Protein AF-R5L558-F1 (afdb_monomer_lite)

Radius of gyration: 50.88 Å; chains: 1; bounding box: 94×29×141 Å

Structure (mmCIF, N/CA/C/O backbone):
data_AF-R5L558-F1
#
_entry.id   AF-R5L558-F1
#
loop_
_atom_site.group_PDB
_atom_site.id
_atom_site.type_symbol
_atom_site.label_atom_id
_atom_site.label_alt_id
_atom_site.label_comp_id
_atom_site.label_asym_id
_atom_site.label_entity_id
_atom_site.label_seq_id
_atom_site.pdbx_PDB_ins_code
_atom_site.Cartn_x
_atom_site.Cartn_y
_atom_site.Cartn_z
_atom_site.occupancy
_atom_site.B_iso_or_equiv
_atom_site.auth_seq_id
_atom_site.auth_comp_id
_atom_site.auth_asym_id
_atom_site.auth_atom_id
_atom_site.pdbx_PDB_model_num
ATOM 1 N N . MET A 1 1 ? -34.098 -4.030 35.748 1.00 40.69 1 MET A N 1
ATOM 2 C CA . MET A 1 1 ? -33.048 -3.019 35.985 1.00 40.69 1 MET A CA 1
ATOM 3 C C . MET A 1 1 ? -31.900 -3.400 35.067 1.00 40.69 1 MET A C 1
ATOM 5 O O . MET A 1 1 ? -31.413 -4.514 35.207 1.00 40.69 1 MET A O 1
ATOM 9 N N . ASN A 1 2 ? -31.611 -2.604 34.032 1.00 50.41 2 ASN A N 1
ATOM 10 C CA . ASN A 1 2 ? -30.594 -2.954 33.033 1.00 50.41 2 ASN A CA 1
ATOM 11 C C . ASN A 1 2 ? -29.208 -2.966 33.694 1.00 50.41 2 ASN A C 1
ATOM 13 O O . ASN A 1 2 ? -28.874 -2.042 34.429 1.00 50.41 2 ASN A O 1
ATOM 17 N N . GLU A 1 3 ? -28.400 -3.985 33.403 1.00 54.91 3 GLU A N 1
ATOM 18 C CA . GLU A 1 3 ? -27.047 -4.199 33.957 1.00 54.91 3 GLU A CA 1
ATOM 19 C C . GLU A 1 3 ? -26.094 -3.004 33.712 1.00 54.91 3 GLU A C 1
ATOM 21 O O . GLU A 1 3 ? -25.120 -2.796 34.433 1.00 54.91 3 GLU A O 1
ATOM 26 N N . TYR A 1 4 ? -26.424 -2.156 32.733 1.00 58.31 4 TYR A N 1
ATOM 27 C CA . TYR A 1 4 ? -25.666 -0.963 32.355 1.00 58.31 4 TYR A CA 1
ATOM 28 C C . TYR A 1 4 ? -26.003 0.309 33.151 1.00 58.31 4 TYR A C 1
ATOM 30 O O . TYR A 1 4 ? -25.186 1.230 33.158 1.00 58.31 4 TYR A O 1
ATOM 38 N N . ASP A 1 5 ? -27.145 0.374 33.845 1.00 55.88 5 ASP A N 1
ATOM 39 C CA . ASP A 1 5 ? -27.524 1.548 34.657 1.00 55.88 5 ASP A CA 1
ATOM 40 C C . ASP A 1 5 ? -26.845 1.559 36.040 1.00 55.88 5 ASP A C 1
ATOM 42 O O . ASP A 1 5 ? -26.828 2.584 36.719 1.00 55.88 5 ASP A O 1
ATOM 46 N N . SER A 1 6 ? -26.244 0.438 36.460 1.00 62.25 6 SER A N 1
ATOM 47 C CA . SER A 1 6 ? -25.509 0.308 37.729 1.00 62.25 6 SER A CA 1
ATOM 48 C C . SER A 1 6 ? -24.006 0.593 37.629 1.00 62.25 6 SER A C 1
ATOM 50 O O . SER A 1 6 ? -23.307 0.554 38.643 1.00 62.25 6 SER A O 1
ATOM 52 N N . VAL A 1 7 ? -23.471 0.856 36.432 1.00 68.62 7 VAL A N 1
ATOM 53 C CA . VAL A 1 7 ? -22.030 1.076 36.244 1.00 68.62 7 VAL A CA 1
ATOM 54 C C . VAL A 1 7 ? -21.655 2.489 36.689 1.00 68.62 7 VAL A C 1
ATOM 56 O O . VAL A 1 7 ? -22.175 3.481 36.178 1.00 68.62 7 VAL A O 1
ATOM 59 N N . ASN A 1 8 ? -20.706 2.597 37.623 1.00 84.69 8 ASN A N 1
ATOM 60 C CA . ASN A 1 8 ? -20.175 3.886 38.059 1.00 84.69 8 ASN A CA 1
ATOM 61 C C . ASN A 1 8 ? -19.576 4.641 36.857 1.00 84.69 8 ASN A C 1
ATOM 63 O O . ASN A 1 8 ? -18.564 4.221 36.291 1.00 84.69 8 ASN A O 1
ATOM 67 N N . ARG A 1 9 ? -20.190 5.775 36.488 1.00 85.44 9 ARG A N 1
ATOM 68 C CA . ARG A 1 9 ? -19.793 6.595 35.331 1.00 85.44 9 ARG A CA 1
ATOM 69 C C . ARG A 1 9 ? -18.309 6.950 35.345 1.00 85.44 9 ARG A C 1
ATOM 71 O O . ARG A 1 9 ? -17.669 6.903 34.300 1.00 85.44 9 ARG A O 1
ATOM 78 N N . GLN A 1 10 ? -17.767 7.298 36.510 1.00 87.50 10 GLN A N 1
ATOM 79 C CA . GLN A 1 10 ? -16.371 7.708 36.625 1.00 87.50 10 GLN A CA 1
ATOM 80 C C . GLN A 1 10 ? -15.426 6.539 36.328 1.00 87.50 10 GLN A C 1
ATOM 82 O O . GLN A 1 10 ? -14.441 6.711 35.615 1.00 87.50 10 GLN A O 1
ATOM 87 N N . ALA A 1 11 ? -15.758 5.341 36.816 1.00 88.19 11 ALA A N 1
ATOM 88 C CA . ALA A 1 11 ? -14.999 4.127 36.527 1.00 88.19 11 ALA A CA 1
ATOM 89 C C . ALA A 1 11 ? -15.101 3.732 35.044 1.00 88.19 11 ALA A C 1
ATOM 91 O O . ALA A 1 11 ? -14.098 3.366 34.436 1.00 88.19 11 ALA A O 1
ATOM 92 N N . LEU A 1 12 ? -16.288 3.868 34.440 1.00 90.62 12 LEU A N 1
ATOM 93 C CA . LEU A 1 12 ? -16.492 3.622 33.011 1.00 90.62 12 LEU A CA 1
ATOM 94 C C . LEU A 1 12 ? -15.679 4.587 32.141 1.00 90.62 12 LEU A C 1
ATOM 96 O O . LEU A 1 12 ? -15.040 4.155 31.186 1.00 90.62 12 LEU A O 1
ATOM 100 N N . LEU A 1 13 ? -15.677 5.881 32.471 1.00 90.56 13 LEU A N 1
ATOM 101 C CA . LEU A 1 13 ? -14.896 6.888 31.752 1.00 90.56 13 LEU A CA 1
ATOM 102 C C . LEU A 1 13 ? -13.391 6.648 31.875 1.00 90.56 13 LEU A C 1
ATOM 104 O O . LEU A 1 13 ? -12.689 6.770 30.874 1.00 90.56 13 LEU A O 1
ATOM 108 N N . ALA A 1 14 ? -12.906 6.275 33.063 1.00 90.81 14 ALA A N 1
ATOM 109 C CA . ALA A 1 14 ? -11.505 5.911 33.263 1.00 90.81 14 ALA A CA 1
ATOM 110 C C . ALA A 1 14 ? -11.123 4.684 32.419 1.00 90.81 14 ALA A C 1
ATOM 112 O O . ALA A 1 14 ? -10.158 4.729 31.663 1.00 90.81 14 ALA A O 1
ATOM 113 N N . HIS A 1 15 ? -11.943 3.630 32.447 1.00 92.56 15 HIS A N 1
ATOM 114 C CA . HIS A 1 15 ? -11.709 2.444 31.627 1.00 92.56 15 HIS A CA 1
ATOM 115 C C . HIS A 1 15 ? -11.730 2.760 30.121 1.00 92.56 15 HIS A C 1
ATOM 117 O O . HIS A 1 15 ? -10.845 2.334 29.381 1.00 92.56 15 HIS A O 1
ATOM 123 N N . LEU A 1 16 ? -12.702 3.552 29.653 1.00 92.44 16 LEU A N 1
ATOM 124 C CA . LEU A 1 16 ? -12.770 3.988 28.256 1.00 92.44 16 LEU A CA 1
ATOM 125 C C . LEU A 1 16 ? -11.568 4.854 27.861 1.00 92.44 16 LEU A C 1
ATOM 127 O O . LEU A 1 16 ? -11.098 4.733 26.734 1.00 92.44 16 LEU A O 1
ATOM 131 N N . TYR A 1 17 ? -11.055 5.697 28.760 1.00 91.50 17 TYR A N 1
ATOM 132 C CA . TYR A 1 17 ? -9.854 6.497 28.516 1.00 91.50 17 TYR A CA 1
ATOM 133 C C . TYR A 1 17 ? -8.637 5.609 28.234 1.00 91.50 17 TYR A C 1
ATOM 135 O O . TYR A 1 17 ? -7.946 5.819 27.231 1.00 91.50 17 TYR A O 1
ATOM 143 N N . ASP A 1 18 ? -8.419 4.600 29.078 1.00 91.44 18 ASP A N 1
ATOM 144 C CA . ASP A 1 18 ? -7.292 3.676 28.961 1.00 91.44 18 ASP A CA 1
ATOM 145 C C . ASP A 1 18 ? -7.409 2.823 27.696 1.00 91.44 18 ASP A C 1
ATOM 147 O O . ASP A 1 18 ? -6.491 2.783 26.874 1.00 91.44 18 ASP A O 1
ATOM 151 N N . VAL A 1 19 ? -8.574 2.208 27.464 1.00 93.56 19 VAL A N 1
ATOM 152 C CA . VAL A 1 19 ? -8.816 1.392 26.264 1.00 93.56 19 VAL A CA 1
ATOM 153 C C . VAL A 1 19 ? -8.683 2.227 24.991 1.00 93.56 19 VAL A C 1
ATOM 155 O O . VAL A 1 19 ? -8.099 1.763 24.011 1.00 93.56 19 VAL A O 1
ATOM 158 N N . ARG A 1 20 ? -9.153 3.481 25.001 1.00 92.12 20 ARG A N 1
ATOM 159 C CA . ARG A 1 20 ? -8.993 4.409 23.875 1.00 92.12 20 ARG A CA 1
ATOM 160 C C . ARG A 1 20 ? -7.521 4.655 23.572 1.00 92.12 20 ARG A C 1
ATOM 162 O O . ARG A 1 20 ? -7.127 4.627 22.408 1.00 92.12 20 ARG A O 1
ATOM 169 N N . ALA A 1 21 ? -6.705 4.901 24.597 1.00 88.88 21 ALA A N 1
ATOM 170 C CA . ALA A 1 21 ? -5.272 5.116 24.420 1.00 88.88 21 ALA A CA 1
ATOM 171 C C . ALA A 1 21 ? -4.590 3.880 23.806 1.00 88.88 21 ALA A C 1
ATOM 173 O O . ALA A 1 21 ? -3.761 4.019 22.900 1.00 88.88 21 ALA A O 1
ATOM 174 N N . LEU A 1 22 ? -4.986 2.678 24.234 1.00 92.19 22 LEU A N 1
ATOM 175 C CA . LEU A 1 22 ? -4.481 1.418 23.685 1.00 92.19 22 LEU A CA 1
ATOM 176 C C . LEU A 1 22 ? -4.909 1.213 22.220 1.00 92.19 22 LEU A C 1
ATOM 178 O O . LEU A 1 22 ? -4.060 0.928 21.377 1.00 92.19 22 LEU A O 1
ATOM 182 N N . GLU A 1 23 ? -6.185 1.418 21.880 1.00 89.75 23 GLU A N 1
ATOM 183 C CA . GLU A 1 23 ? -6.690 1.302 20.499 1.00 89.75 23 GLU A CA 1
ATOM 184 C C . GLU A 1 23 ? -6.061 2.339 19.554 1.00 89.75 23 GLU A C 1
ATOM 186 O O . GLU A 1 23 ? -5.677 2.010 18.430 1.00 89.75 23 GLU A O 1
ATOM 191 N N . LEU A 1 24 ? -5.874 3.584 20.005 1.00 88.12 24 LEU A N 1
ATOM 192 C CA . LEU A 1 24 ? -5.177 4.613 19.225 1.00 88.12 24 LEU A CA 1
ATOM 193 C C . LEU A 1 24 ? -3.712 4.243 18.982 1.00 88.12 24 LEU A C 1
ATOM 195 O O . LEU A 1 24 ? -3.191 4.455 17.885 1.00 88.12 24 LEU A O 1
ATOM 199 N N . THR A 1 25 ? -3.042 3.679 19.985 1.00 89.56 25 THR A N 1
ATOM 200 C CA . THR A 1 25 ? -1.660 3.204 19.847 1.00 89.56 25 THR A CA 1
ATOM 201 C C . THR A 1 25 ? -1.588 2.033 18.870 1.00 89.56 25 THR A C 1
ATOM 203 O O . THR A 1 25 ? -0.752 2.036 17.967 1.00 89.56 25 THR A O 1
ATOM 206 N N . LYS A 1 26 ? -2.529 1.086 18.955 1.00 91.56 26 LYS A N 1
ATOM 207 C CA . LYS A 1 26 ? -2.642 -0.054 18.036 1.00 91.56 26 LYS A CA 1
ATOM 208 C C . LYS A 1 26 ? -2.839 0.416 16.600 1.00 91.56 26 LYS A C 1
ATOM 210 O O . LYS A 1 26 ? -2.171 -0.080 15.691 1.00 91.56 26 LYS A O 1
ATOM 215 N N . TYR A 1 27 ? -3.719 1.395 16.398 1.00 89.31 27 TYR A N 1
ATOM 216 C CA . TYR A 1 27 ? -3.956 2.003 15.094 1.00 89.31 27 TYR A CA 1
ATOM 217 C C . TYR A 1 27 ? -2.686 2.660 14.532 1.00 89.31 27 TYR A C 1
ATOM 219 O O . TYR A 1 27 ? -2.321 2.402 13.384 1.00 89.31 27 TYR A O 1
ATOM 227 N N . LYS A 1 28 ? -1.965 3.447 15.345 1.00 87.50 28 LYS A N 1
ATOM 228 C CA . LYS A 1 28 ? -0.698 4.088 14.946 1.00 87.50 28 LYS A CA 1
ATOM 229 C C . LYS A 1 28 ? 0.365 3.065 14.539 1.00 87.50 28 LYS A C 1
ATOM 231 O O . LYS A 1 28 ? 0.919 3.184 13.448 1.00 87.50 28 LYS A O 1
ATOM 236 N N . LEU A 1 29 ? 0.595 2.042 15.366 1.00 90.75 29 LEU A N 1
ATOM 237 C CA . LEU A 1 29 ? 1.564 0.976 15.084 1.00 90.75 29 LEU A CA 1
ATOM 238 C C . LEU A 1 29 ? 1.210 0.214 13.800 1.00 90.75 29 LEU A C 1
ATOM 240 O O . LEU A 1 29 ? 2.068 -0.012 12.951 1.00 90.75 29 LEU A O 1
ATOM 244 N N . THR A 1 30 ? -0.069 -0.123 13.614 1.00 90.00 30 THR A N 1
ATOM 245 C CA . THR A 1 30 ? -0.549 -0.820 12.409 1.00 90.00 30 THR A CA 1
ATOM 246 C C . THR A 1 30 ? -0.366 0.035 11.150 1.00 90.00 30 THR A C 1
ATOM 248 O O . THR A 1 30 ? 0.065 -0.464 10.110 1.00 90.00 30 THR A O 1
ATOM 251 N N . SER A 1 31 ? -0.649 1.339 11.236 1.00 87.00 31 SER A N 1
ATOM 252 C CA . SER A 1 31 ? -0.424 2.288 10.139 1.00 87.00 31 SER A CA 1
ATOM 253 C C . SER A 1 31 ? 1.058 2.377 9.763 1.00 87.00 31 SER A C 1
ATOM 255 O O . SER A 1 31 ? 1.408 2.335 8.582 1.00 87.00 31 SER A O 1
ATOM 257 N N . GLU A 1 32 ? 1.944 2.440 10.759 1.00 91.75 32 GLU A N 1
ATOM 258 C CA . GLU A 1 32 ? 3.387 2.489 10.533 1.00 91.75 32 GLU A CA 1
ATOM 259 C C . GLU A 1 32 ? 3.924 1.192 9.909 1.00 91.75 32 GLU A C 1
ATOM 261 O O . GLU A 1 32 ? 4.697 1.245 8.949 1.00 91.75 32 GLU A O 1
ATOM 266 N N . LEU A 1 33 ? 3.458 0.030 10.379 1.00 92.88 33 LEU A N 1
ATOM 267 C CA . LEU A 1 33 ? 3.776 -1.273 9.787 1.00 92.88 33 LEU A CA 1
ATOM 268 C C . LEU A 1 33 ? 3.393 -1.329 8.305 1.00 92.88 33 LEU A C 1
ATOM 270 O O . LEU A 1 33 ? 4.217 -1.714 7.471 1.00 92.88 33 LEU A O 1
ATOM 274 N N . ASN A 1 34 ? 2.174 -0.896 7.969 1.00 90.31 34 ASN A N 1
ATOM 275 C CA . ASN A 1 34 ? 1.682 -0.861 6.592 1.00 90.31 34 ASN A CA 1
ATOM 276 C C . ASN A 1 34 ? 2.494 0.102 5.717 1.00 90.31 34 ASN A C 1
ATOM 278 O O . ASN A 1 34 ? 2.860 -0.232 4.588 1.00 90.31 34 ASN A O 1
ATOM 282 N N . TYR A 1 35 ? 2.824 1.285 6.239 1.00 90.00 35 TYR A N 1
ATOM 283 C CA . TYR A 1 35 ? 3.672 2.251 5.543 1.00 90.00 35 TYR A CA 1
ATOM 284 C C . TYR A 1 35 ? 5.063 1.673 5.243 1.00 90.00 35 TYR A C 1
ATOM 286 O O . TYR A 1 35 ? 5.542 1.740 4.107 1.00 90.00 35 TYR A O 1
ATOM 294 N N . ASN A 1 36 ? 5.695 1.048 6.236 1.00 93.19 36 ASN A N 1
ATOM 295 C CA . ASN A 1 36 ? 7.004 0.422 6.078 1.00 93.19 36 ASN A CA 1
ATOM 296 C C . ASN A 1 36 ? 6.952 -0.768 5.109 1.00 93.19 36 ASN A C 1
ATOM 298 O O . ASN A 1 36 ? 7.827 -0.881 4.253 1.00 93.19 36 ASN A O 1
ATOM 302 N N . ALA A 1 37 ? 5.919 -1.614 5.186 1.00 91.38 37 ALA A N 1
ATOM 303 C CA . ALA A 1 37 ? 5.717 -2.740 4.271 1.00 91.38 37 ALA A CA 1
ATOM 304 C C . ALA A 1 37 ? 5.587 -2.269 2.814 1.00 91.38 37 ALA A C 1
ATOM 306 O O . ALA A 1 37 ? 6.261 -2.792 1.924 1.00 91.38 37 ALA A O 1
ATOM 307 N N . ASN A 1 38 ? 4.808 -1.210 2.578 1.00 91.31 38 ASN A N 1
ATOM 308 C CA . ASN A 1 38 ? 4.708 -0.592 1.260 1.00 91.31 38 ASN A CA 1
ATOM 309 C C . ASN A 1 38 ? 6.070 -0.094 0.772 1.00 91.31 38 ASN A C 1
ATOM 311 O O . ASN A 1 38 ? 6.452 -0.387 -0.356 1.00 91.31 38 ASN A O 1
ATOM 315 N N . ARG A 1 39 ? 6.856 0.590 1.610 1.00 91.56 39 ARG A N 1
ATOM 316 C CA . ARG A 1 39 ? 8.201 1.043 1.215 1.00 91.56 39 ARG A CA 1
ATOM 317 C C . ARG A 1 39 ? 9.143 -0.112 0.895 1.00 91.56 39 ARG A C 1
ATOM 319 O O . ARG A 1 39 ? 9.826 -0.059 -0.122 1.00 91.56 39 ARG A O 1
ATOM 326 N N . ILE A 1 40 ? 9.150 -1.164 1.710 1.00 92.69 40 ILE A N 1
ATOM 327 C CA . ILE A 1 40 ? 9.962 -2.374 1.499 1.00 92.69 40 ILE A CA 1
ATOM 328 C C . ILE A 1 40 ? 9.705 -2.977 0.110 1.00 92.69 40 ILE A C 1
ATOM 330 O O . ILE A 1 40 ? 10.657 -3.393 -0.555 1.00 92.69 40 ILE A O 1
ATOM 334 N N . ASN A 1 41 ? 8.450 -2.973 -0.351 1.00 89.12 41 ASN A N 1
ATOM 335 C CA . ASN A 1 41 ? 8.058 -3.523 -1.652 1.00 89.12 41 ASN A CA 1
ATOM 336 C C . ASN A 1 41 ? 8.587 -2.732 -2.859 1.00 89.12 41 ASN A C 1
ATOM 338 O O . ASN A 1 41 ? 8.600 -3.278 -3.960 1.00 89.12 41 ASN A O 1
ATOM 342 N N . HIS A 1 42 ? 9.034 -1.486 -2.665 1.00 88.38 42 HIS A N 1
ATOM 343 C CA . HIS A 1 42 ? 9.483 -0.581 -3.733 1.00 88.38 42 HIS A CA 1
ATOM 344 C C . HIS A 1 42 ? 11.009 -0.362 -3.751 1.00 88.38 42 HIS A C 1
ATOM 346 O O . HIS A 1 42 ? 11.515 0.336 -4.626 1.00 88.38 42 HIS A O 1
ATOM 352 N N . LEU A 1 43 ? 11.755 -0.953 -2.811 1.00 91.62 43 LEU A N 1
ATOM 353 C CA . LEU A 1 43 ? 13.201 -0.751 -2.664 1.00 91.62 43 LEU A CA 1
ATOM 354 C C . LEU A 1 43 ? 14.023 -1.891 -3.281 1.00 91.62 43 LEU A C 1
ATOM 356 O O . LEU A 1 43 ? 13.695 -3.070 -3.121 1.00 91.62 43 LEU A O 1
ATOM 360 N N . GLY A 1 44 ? 15.156 -1.539 -3.899 1.00 86.44 44 GLY A N 1
ATOM 361 C CA . GLY A 1 44 ? 16.183 -2.494 -4.327 1.00 86.44 44 GLY A CA 1
ATOM 362 C C . GLY A 1 44 ? 16.039 -3.023 -5.758 1.00 86.44 44 GLY A C 1
ATOM 363 O O . GLY A 1 44 ? 16.725 -3.978 -6.125 1.00 86.44 44 GLY A O 1
ATOM 364 N N . TYR A 1 45 ? 15.180 -2.419 -6.583 1.00 88.06 45 TYR A N 1
ATOM 365 C CA . TYR A 1 45 ? 15.063 -2.779 -7.999 1.00 88.06 45 TYR A CA 1
ATOM 366 C C . TYR A 1 45 ? 16.197 -2.169 -8.812 1.00 88.06 45 TYR A C 1
ATOM 368 O O . TYR A 1 45 ? 16.444 -0.968 -8.724 1.00 88.06 45 TYR A O 1
ATOM 376 N N . LYS A 1 46 ? 16.850 -2.982 -9.646 1.00 86.56 46 LYS A N 1
ATOM 377 C CA . LYS A 1 46 ? 17.850 -2.511 -10.612 1.00 86.56 46 LYS A CA 1
ATOM 378 C C . LYS A 1 46 ? 17.172 -1.924 -11.843 1.00 86.56 46 LYS A C 1
ATOM 380 O O . LYS A 1 46 ? 16.176 -2.467 -12.322 1.00 86.56 46 LYS A O 1
ATOM 385 N N . LEU A 1 47 ? 17.739 -0.851 -12.384 1.00 86.06 47 LEU A N 1
ATOM 386 C CA . LEU A 1 47 ? 17.270 -0.288 -13.646 1.00 86.06 47 LEU A CA 1
ATOM 387 C C . LEU A 1 47 ? 17.625 -1.233 -14.809 1.00 86.06 47 LEU A C 1
ATOM 389 O O . LEU A 1 47 ? 18.751 -1.740 -14.867 1.00 86.06 47 LEU A O 1
ATOM 393 N N . PRO A 1 48 ? 16.716 -1.452 -15.778 1.00 86.19 48 PRO A N 1
ATOM 394 C CA . PRO A 1 48 ? 17.015 -2.237 -16.969 1.00 86.19 48 PRO A CA 1
ATOM 395 C C . PRO A 1 48 ? 17.921 -1.429 -17.910 1.00 86.19 48 PRO A C 1
ATOM 397 O O . PRO A 1 48 ? 17.468 -0.732 -18.817 1.00 86.19 48 PRO A O 1
ATOM 400 N N . LEU A 1 49 ? 19.232 -1.491 -17.677 1.00 86.81 49 LEU A N 1
ATOM 401 C CA . LEU A 1 49 ? 20.230 -0.831 -18.516 1.00 86.81 49 LEU A CA 1
ATOM 402 C C . LEU A 1 49 ? 20.648 -1.745 -19.674 1.00 86.81 49 LEU A C 1
ATOM 404 O O . LEU A 1 49 ? 21.149 -2.849 -19.466 1.00 86.81 49 LEU A O 1
ATOM 408 N N . VAL A 1 50 ? 20.506 -1.261 -20.910 1.00 86.56 50 VAL A N 1
ATOM 409 C CA . VAL A 1 50 ? 20.929 -1.989 -22.115 1.00 86.56 50 VAL A CA 1
ATOM 410 C C . VAL A 1 50 ? 22.388 -1.671 -22.433 1.00 86.56 50 VAL A C 1
ATOM 412 O O . VAL A 1 50 ? 22.748 -0.518 -22.683 1.00 86.56 50 VAL A O 1
ATOM 415 N N . LYS A 1 51 ? 23.240 -2.702 -22.460 1.00 86.44 51 LYS A N 1
ATOM 416 C CA . LYS A 1 51 ? 24.654 -2.555 -22.824 1.00 86.44 51 LYS A CA 1
ATOM 417 C C . LYS A 1 51 ? 24.786 -2.170 -24.307 1.00 86.44 51 LYS A C 1
ATOM 419 O O . LYS A 1 51 ? 24.264 -2.886 -25.165 1.00 86.44 51 LYS A O 1
ATOM 424 N N . PRO A 1 52 ? 25.508 -1.087 -24.650 1.00 82.56 52 PRO A N 1
ATOM 425 C CA . PRO A 1 52 ? 25.712 -0.710 -26.044 1.00 82.56 52 PRO A CA 1
ATOM 426 C C . PRO A 1 52 ? 26.613 -1.725 -26.763 1.00 82.56 52 PRO A C 1
ATOM 428 O O . PRO A 1 52 ? 27.675 -2.100 -26.266 1.00 82.56 52 PRO A O 1
ATOM 431 N N . ASN A 1 53 ? 26.207 -2.145 -27.964 1.00 80.62 53 ASN A N 1
ATOM 432 C CA . ASN A 1 53 ? 27.009 -3.013 -28.827 1.00 80.62 53 ASN A CA 1
ATOM 433 C C . ASN A 1 53 ? 27.927 -2.174 -29.731 1.00 80.62 53 ASN A C 1
ATOM 435 O O . ASN A 1 53 ? 27.505 -1.679 -30.777 1.00 80.62 53 ASN A O 1
ATOM 439 N N . ILE A 1 54 ? 29.166 -1.981 -29.284 1.00 72.69 54 ILE A N 1
ATOM 440 C CA . ILE A 1 54 ? 30.136 -1.042 -29.873 1.00 72.69 54 ILE A CA 1
ATOM 441 C C . ILE A 1 54 ? 30.786 -1.619 -31.128 1.00 72.69 54 ILE A C 1
ATOM 443 O O . ILE A 1 54 ? 30.833 -0.950 -32.156 1.00 72.69 54 ILE A O 1
ATOM 447 N N . ILE A 1 55 ? 31.243 -2.872 -31.053 1.00 69.19 55 ILE A N 1
ATOM 448 C CA . ILE A 1 55 ? 32.051 -3.504 -32.104 1.00 69.19 55 ILE A CA 1
ATOM 449 C C . ILE A 1 55 ? 31.239 -3.623 -33.395 1.00 69.19 55 ILE A C 1
ATOM 451 O O . ILE A 1 55 ? 31.684 -3.169 -34.445 1.00 69.19 55 ILE A O 1
ATOM 455 N N . LYS A 1 56 ? 30.005 -4.143 -33.314 1.00 70.81 56 LYS A N 1
ATOM 456 C CA . LYS A 1 56 ? 29.162 -4.328 -34.505 1.00 70.81 56 LYS A CA 1
ATOM 457 C C . LYS A 1 56 ? 28.835 -3.001 -35.194 1.00 70.81 56 LYS A C 1
ATOM 459 O O . LYS A 1 56 ? 28.928 -2.908 -36.410 1.00 70.81 56 LYS A O 1
ATOM 464 N N . LYS A 1 57 ? 28.484 -1.961 -34.431 1.00 69.75 57 LYS A N 1
ATOM 465 C CA . LYS A 1 57 ? 28.091 -0.662 -35.003 1.00 69.75 57 LYS A CA 1
ATOM 466 C C . LYS A 1 57 ? 29.274 0.110 -35.584 1.00 69.75 57 LYS A C 1
ATOM 468 O O . LYS A 1 57 ? 29.111 0.758 -36.610 1.00 69.75 57 LYS A O 1
ATOM 473 N N . SER A 1 58 ? 30.446 0.025 -34.954 1.00 68.62 58 SER A N 1
ATOM 474 C CA . SER A 1 58 ? 31.661 0.663 -35.470 1.00 68.62 58 SER A CA 1
ATOM 475 C C . SER A 1 58 ? 32.148 -0.002 -36.759 1.00 68.62 58 SER A C 1
ATOM 477 O O . SER A 1 58 ? 32.480 0.698 -37.708 1.00 68.62 58 SER A O 1
ATOM 479 N N . MET A 1 59 ? 32.123 -1.339 -36.819 1.00 68.12 59 MET A N 1
ATOM 480 C CA . MET A 1 59 ? 32.455 -2.104 -38.028 1.00 68.12 59 MET A CA 1
ATOM 481 C C . MET A 1 59 ? 31.514 -1.762 -39.188 1.00 68.12 59 MET A C 1
ATOM 483 O O . MET A 1 59 ? 31.973 -1.442 -40.277 1.00 68.12 59 MET A O 1
ATOM 487 N N . ILE A 1 60 ? 30.198 -1.763 -38.947 1.00 73.81 60 ILE A N 1
ATOM 488 C CA . ILE A 1 60 ? 29.200 -1.419 -39.974 1.00 73.81 60 ILE A CA 1
ATOM 489 C C . ILE A 1 60 ? 29.419 0.004 -40.503 1.00 73.81 60 ILE A C 1
ATOM 491 O O . ILE A 1 60 ? 29.390 0.213 -41.710 1.00 73.81 60 ILE A O 1
ATOM 495 N N . ALA A 1 61 ? 29.677 0.978 -39.625 1.00 69.38 61 ALA A N 1
ATOM 496 C CA . ALA A 1 61 ? 29.937 2.353 -40.045 1.00 69.38 61 ALA A CA 1
ATOM 497 C C . ALA A 1 61 ? 31.206 2.480 -40.905 1.00 69.38 61 ALA A C 1
ATOM 499 O O . ALA A 1 61 ? 31.196 3.225 -41.881 1.00 69.38 61 ALA A O 1
ATOM 500 N N . PHE A 1 62 ? 32.264 1.729 -40.580 1.00 72.06 62 PHE A N 1
ATOM 501 C CA . PHE A 1 62 ? 33.477 1.668 -41.397 1.00 72.06 62 PHE A CA 1
ATOM 502 C C . PHE A 1 62 ? 33.192 1.100 -42.796 1.00 72.06 62 PHE A C 1
ATOM 504 O O . PHE A 1 62 ? 33.562 1.721 -43.788 1.00 72.06 62 PHE A O 1
ATOM 511 N N . PHE A 1 63 ? 32.469 -0.023 -42.889 1.00 72.56 63 PHE A N 1
ATOM 512 C CA . PHE A 1 63 ? 32.097 -0.616 -44.181 1.00 72.56 63 PHE A CA 1
ATOM 513 C C . PHE A 1 63 ? 31.218 0.309 -45.028 1.00 72.56 63 PHE A C 1
ATOM 515 O O . PHE A 1 63 ? 31.428 0.414 -46.233 1.00 72.56 63 PHE A O 1
ATOM 522 N N . ILE A 1 64 ? 30.259 1.006 -44.411 1.00 73.94 64 ILE A N 1
ATOM 523 C CA . ILE A 1 64 ? 29.405 1.974 -45.111 1.00 73.94 64 ILE A CA 1
ATOM 524 C C . ILE A 1 64 ? 30.235 3.156 -45.622 1.00 73.94 64 ILE A C 1
ATOM 526 O O . ILE A 1 64 ? 30.082 3.538 -46.778 1.00 73.94 64 ILE A O 1
ATOM 530 N N . ALA A 1 65 ? 31.131 3.713 -44.800 1.00 69.81 65 ALA A N 1
ATOM 531 C CA . ALA A 1 65 ? 32.005 4.806 -45.221 1.00 69.81 65 ALA A CA 1
ATOM 532 C C . ALA A 1 65 ? 32.903 4.383 -46.395 1.00 69.81 65 ALA A C 1
ATOM 534 O O . ALA A 1 65 ? 32.997 5.113 -47.376 1.00 69.81 65 ALA A O 1
ATOM 535 N N . PHE A 1 66 ? 33.474 3.176 -46.331 1.00 71.50 66 PHE A N 1
ATOM 536 C CA . PHE A 1 66 ? 34.281 2.599 -47.405 1.00 71.50 66 PHE A CA 1
ATOM 537 C C . PHE A 1 66 ? 33.486 2.410 -48.712 1.00 71.50 66 PHE A C 1
ATOM 539 O O . PHE A 1 66 ? 33.950 2.794 -49.785 1.00 71.50 66 PHE A O 1
ATOM 546 N N . LEU A 1 67 ? 32.260 1.880 -48.635 1.00 72.81 67 LEU A N 1
ATOM 547 C CA . LEU A 1 67 ? 31.381 1.714 -49.799 1.00 72.81 67 LEU A CA 1
ATOM 548 C C . LEU A 1 67 ? 30.992 3.055 -50.433 1.00 72.81 67 LEU A C 1
ATOM 550 O O . LEU A 1 67 ? 31.066 3.193 -51.650 1.00 72.81 67 LEU A O 1
ATOM 554 N N . ILE A 1 68 ? 30.626 4.055 -49.622 1.00 69.88 68 ILE A N 1
ATOM 555 C CA . ILE A 1 68 ? 30.279 5.400 -50.110 1.00 69.88 68 ILE A CA 1
ATOM 556 C C . ILE A 1 68 ? 31.472 6.040 -50.824 1.00 69.88 68 ILE A C 1
ATOM 558 O O . ILE A 1 68 ? 31.289 6.687 -51.849 1.00 69.88 68 ILE A O 1
ATOM 562 N N . THR A 1 69 ? 32.695 5.827 -50.333 1.00 66.00 69 THR A N 1
ATOM 563 C CA . THR A 1 69 ? 33.908 6.336 -50.988 1.00 66.00 69 THR A CA 1
ATOM 564 C C . THR A 1 69 ? 34.273 5.615 -52.286 1.00 66.00 69 THR A C 1
ATOM 566 O O . THR A 1 69 ? 34.970 6.189 -53.117 1.00 66.00 69 THR A O 1
ATOM 569 N N . LEU A 1 70 ? 33.794 4.385 -52.487 1.00 68.25 70 LEU A N 1
ATOM 570 C CA . LEU A 1 70 ? 34.090 3.577 -53.673 1.00 68.25 70 LEU A CA 1
ATOM 571 C C . LEU A 1 70 ? 33.185 3.927 -54.869 1.00 68.25 70 LEU A C 1
ATOM 573 O O . LEU A 1 70 ? 33.577 3.741 -56.017 1.00 68.25 70 LEU A O 1
ATOM 577 N N . VAL A 1 71 ? 31.994 4.484 -54.627 1.00 68.44 71 VAL A N 1
ATOM 578 C CA . VAL A 1 71 ? 31.052 4.882 -55.692 1.00 68.44 71 VAL A CA 1
ATOM 579 C C . VAL A 1 71 ? 31.602 6.015 -56.582 1.00 68.44 71 VAL A C 1
ATOM 581 O O . VAL A 1 71 ? 31.596 5.842 -57.801 1.00 68.44 71 VAL A O 1
ATOM 584 N N . PRO A 1 72 ? 32.143 7.131 -56.046 1.00 64.12 72 PRO A N 1
ATOM 585 C CA . PRO A 1 72 ? 32.792 8.160 -56.861 1.00 64.12 72 PRO A CA 1
ATOM 586 C C . PRO A 1 72 ? 33.991 7.631 -57.651 1.00 64.12 72 PRO A C 1
ATOM 588 O O . PRO A 1 72 ? 34.183 8.052 -58.783 1.00 64.12 72 PRO A O 1
ATOM 591 N N . PHE A 1 73 ? 34.752 6.684 -57.085 1.00 62.69 73 PHE A N 1
ATOM 592 C CA . PHE A 1 73 ? 35.888 6.030 -57.747 1.00 62.69 73 PHE A CA 1
ATOM 593 C C . PHE A 1 73 ? 35.461 5.276 -59.015 1.00 62.69 73 PHE A C 1
ATOM 595 O O . PHE A 1 73 ? 36.072 5.451 -60.066 1.00 62.69 73 PHE A O 1
ATOM 602 N N . VAL A 1 74 ? 34.378 4.493 -58.940 1.00 62.62 74 VAL A N 1
ATOM 603 C CA . VAL A 1 74 ? 33.836 3.774 -60.106 1.00 62.62 74 VAL A CA 1
ATOM 604 C C . VAL A 1 74 ? 33.308 4.754 -61.156 1.00 62.62 74 VAL A C 1
ATOM 606 O O . VAL A 1 74 ? 33.562 4.574 -62.340 1.00 62.62 74 VAL A O 1
ATOM 609 N N . ILE A 1 75 ? 32.607 5.812 -60.739 1.00 64.19 75 ILE A N 1
ATOM 610 C CA . ILE A 1 75 ? 32.020 6.787 -61.670 1.00 64.19 75 ILE A CA 1
ATOM 611 C C . ILE A 1 75 ? 33.104 7.612 -62.384 1.00 64.19 75 ILE A C 1
ATOM 613 O O . ILE A 1 75 ? 33.033 7.757 -63.601 1.00 64.19 75 ILE A O 1
ATOM 617 N N . TYR A 1 76 ? 34.117 8.112 -61.665 1.00 58.56 76 TYR A N 1
ATOM 618 C CA . TYR A 1 76 ? 35.214 8.887 -62.264 1.00 58.56 76 TYR A CA 1
ATOM 619 C C . TYR A 1 76 ? 36.119 8.029 -63.151 1.00 58.56 76 TYR A C 1
ATOM 621 O O . TYR A 1 76 ? 36.432 8.439 -64.264 1.00 58.56 76 TYR A O 1
ATOM 629 N N . GLY A 1 77 ? 36.472 6.817 -62.704 1.00 57.09 77 GLY A N 1
ATOM 630 C CA . GLY A 1 77 ? 37.286 5.901 -63.507 1.00 57.09 77 GLY A CA 1
ATOM 631 C C . GLY A 1 77 ? 36.603 5.497 -64.816 1.00 57.09 77 GLY A C 1
ATOM 632 O O . GLY A 1 77 ? 37.267 5.352 -65.838 1.00 57.09 77 GLY A O 1
ATOM 633 N N . ILE A 1 78 ? 35.272 5.371 -64.810 1.00 55.25 78 ILE A N 1
ATOM 634 C CA . ILE A 1 78 ? 34.491 5.132 -66.027 1.00 55.25 78 ILE A CA 1
ATOM 635 C C . ILE A 1 78 ? 34.435 6.400 -66.897 1.00 55.25 78 ILE A C 1
ATOM 637 O O . ILE A 1 78 ? 34.625 6.295 -68.103 1.00 55.25 78 ILE A O 1
ATOM 641 N N . ALA A 1 79 ? 34.216 7.589 -66.326 1.00 52.66 79 ALA A N 1
ATOM 642 C CA . ALA A 1 79 ? 34.086 8.836 -67.088 1.00 52.66 79 ALA A CA 1
ATOM 643 C C . ALA A 1 79 ? 35.363 9.225 -67.859 1.00 52.66 79 ALA A C 1
ATOM 645 O O . ALA A 1 79 ? 35.271 9.586 -69.028 1.00 52.66 79 ALA A O 1
ATOM 646 N N . GLU A 1 80 ? 36.543 9.096 -67.246 1.00 50.78 80 GLU A N 1
ATOM 647 C CA . GLU A 1 80 ? 37.826 9.398 -67.907 1.00 50.78 80 GLU A CA 1
ATOM 648 C C . GLU A 1 80 ? 38.245 8.322 -68.924 1.00 50.78 80 GLU A C 1
ATOM 650 O O . GLU A 1 80 ? 38.999 8.616 -69.846 1.00 50.78 80 GLU A O 1
ATOM 655 N N . SER A 1 81 ? 37.706 7.098 -68.839 1.00 50.69 81 SER A N 1
ATOM 656 C CA . SER A 1 81 ? 37.976 6.049 -69.838 1.00 50.69 81 SER A CA 1
ATOM 657 C C . SER A 1 81 ? 37.334 6.301 -71.214 1.00 50.69 81 SER A C 1
ATOM 659 O O . SER A 1 81 ? 37.665 5.604 -72.174 1.00 50.69 81 SER A O 1
ATOM 661 N N . TYR A 1 82 ? 36.434 7.288 -71.329 1.00 45.81 82 TYR A N 1
ATOM 662 C CA . TYR A 1 82 ? 35.730 7.620 -72.574 1.00 45.81 82 TYR A CA 1
ATOM 663 C C . TYR A 1 82 ? 36.361 8.763 -73.391 1.00 45.81 82 TYR A C 1
ATOM 665 O O . TYR A 1 82 ? 35.933 8.979 -74.526 1.00 45.81 82 TYR A O 1
ATOM 673 N N . GLU A 1 83 ? 37.380 9.471 -72.890 1.00 46.84 83 GLU A N 1
ATOM 674 C CA . GLU A 1 83 ? 38.119 10.470 -73.682 1.00 46.84 83 GLU A CA 1
ATOM 675 C C . GLU A 1 83 ? 39.244 9.798 -74.489 1.00 46.84 83 GLU A C 1
ATOM 677 O O . GLU A 1 83 ? 40.420 9.837 -74.139 1.00 46.84 83 GLU A O 1
ATOM 682 N N . ILE A 1 84 ? 38.866 9.147 -75.593 1.00 47.06 84 ILE A N 1
ATOM 683 C CA . ILE A 1 84 ? 39.798 8.668 -76.623 1.00 47.06 84 ILE A CA 1
ATOM 684 C C . ILE A 1 84 ? 39.877 9.730 -77.723 1.00 47.06 84 ILE A C 1
ATOM 686 O O . ILE A 1 84 ? 38.937 9.870 -78.506 1.00 47.06 84 ILE A O 1
ATOM 690 N N . THR A 1 85 ? 40.996 10.448 -77.828 1.00 42.97 85 THR A N 1
ATOM 691 C CA . THR A 1 85 ? 41.261 11.359 -78.958 1.00 42.97 85 THR A CA 1
ATOM 692 C C . THR A 1 85 ? 42.723 11.302 -79.391 1.00 42.97 85 THR A C 1
ATOM 694 O O . THR A 1 85 ? 43.592 11.844 -78.716 1.00 42.97 85 THR A O 1
ATOM 697 N N . ASP A 1 86 ? 42.991 10.569 -80.473 1.00 43.16 86 ASP A N 1
ATOM 698 C CA . ASP A 1 86 ? 43.451 11.081 -81.780 1.00 43.16 86 ASP A CA 1
ATOM 699 C C . ASP A 1 86 ? 43.861 9.881 -82.655 1.00 43.16 86 ASP A C 1
ATOM 701 O O . ASP A 1 86 ? 44.724 9.093 -82.271 1.00 43.16 86 ASP A O 1
ATOM 705 N N . GLU A 1 87 ? 43.243 9.713 -83.834 1.00 47.12 87 GLU A N 1
ATOM 706 C CA . GLU A 1 87 ? 43.674 8.692 -84.803 1.00 47.12 87 GLU A CA 1
ATOM 707 C C . GLU A 1 87 ? 45.019 9.112 -85.418 1.00 47.12 87 GLU A C 1
ATOM 709 O O . GLU A 1 87 ? 45.061 9.881 -86.381 1.00 47.12 87 GLU A O 1
ATOM 714 N N . VAL A 1 88 ? 46.131 8.588 -84.902 1.00 49.31 88 VAL A N 1
ATOM 715 C CA . VAL A 1 88 ? 47.439 8.735 -85.560 1.00 49.31 88 VAL A CA 1
ATOM 716 C C . VAL A 1 88 ? 47.714 7.492 -86.405 1.00 49.31 88 VAL A C 1
ATOM 718 O O . VAL A 1 88 ? 47.680 6.370 -85.897 1.00 49.31 88 VAL A O 1
ATOM 721 N N . ARG A 1 89 ? 47.955 7.701 -87.707 1.00 50.03 89 ARG A N 1
ATOM 722 C CA . ARG A 1 89 ? 48.314 6.657 -88.681 1.00 50.03 89 ARG A CA 1
ATOM 723 C C . ARG A 1 89 ? 49.826 6.455 -88.689 1.00 50.03 89 ARG A C 1
ATOM 725 O O . ARG A 1 89 ? 50.551 7.416 -88.922 1.00 50.03 89 ARG A O 1
ATOM 732 N N . VAL A 1 90 ? 50.284 5.220 -88.485 1.00 49.84 90 VAL A N 1
ATOM 733 C CA . VAL A 1 90 ? 51.719 4.879 -88.415 1.00 49.84 90 VAL A CA 1
ATOM 734 C C . VAL A 1 90 ? 52.049 3.739 -89.389 1.00 49.84 90 VAL A C 1
ATOM 736 O O . VAL A 1 90 ? 51.244 2.817 -89.549 1.00 49.84 90 VAL A O 1
ATOM 739 N N . HIS A 1 91 ? 53.213 3.805 -90.052 1.00 49.69 91 HIS A N 1
ATOM 740 C CA . HIS A 1 91 ? 53.694 2.793 -91.006 1.00 49.69 91 HIS A CA 1
ATOM 741 C C . HIS A 1 91 ? 54.592 1.754 -90.310 1.00 49.69 91 HIS A C 1
ATOM 743 O O . HIS A 1 91 ? 55.592 2.099 -89.691 1.00 49.69 91 HIS A O 1
ATOM 749 N N . MET A 1 92 ? 54.273 0.469 -90.496 1.00 44.84 92 MET A N 1
ATOM 750 C CA . MET A 1 92 ? 54.836 -0.692 -89.777 1.00 44.84 92 MET A CA 1
ATOM 751 C C . MET A 1 92 ? 56.369 -0.872 -89.838 1.00 44.84 92 MET A C 1
ATOM 753 O O . MET A 1 92 ? 56.911 -1.635 -89.047 1.00 44.84 92 MET A O 1
ATOM 757 N N . PHE A 1 93 ? 57.071 -0.224 -90.773 1.00 45.31 93 PHE A N 1
ATOM 758 C CA . PHE A 1 93 ? 58.485 -0.516 -91.064 1.00 45.31 93 PHE A CA 1
ATOM 759 C C . PHE A 1 93 ? 59.466 0.628 -90.790 1.00 45.31 93 PHE A C 1
ATOM 761 O O . PHE A 1 93 ? 60.668 0.416 -90.928 1.00 45.31 93 PHE A O 1
ATOM 768 N N . LEU A 1 94 ? 58.986 1.830 -90.458 1.00 46.38 94 LEU A N 1
ATOM 769 C CA . LEU A 1 94 ? 59.847 3.014 -90.316 1.00 46.38 94 LEU A CA 1
ATOM 770 C C . LEU A 1 94 ? 59.919 3.563 -88.890 1.00 46.38 94 LEU A C 1
ATOM 772 O O . LEU A 1 94 ? 60.863 4.288 -88.591 1.00 46.38 94 LEU A O 1
ATOM 776 N N . ASP A 1 95 ? 58.982 3.186 -88.021 1.00 47.12 95 ASP A N 1
ATOM 777 C CA . ASP A 1 95 ? 58.914 3.692 -86.654 1.00 47.12 95 ASP A CA 1
ATOM 778 C C . ASP A 1 95 ? 59.137 2.551 -85.646 1.00 47.12 95 ASP A C 1
ATOM 780 O O . ASP A 1 95 ? 58.322 1.634 -85.535 1.00 47.12 95 ASP A O 1
ATOM 784 N N . ASP A 1 96 ? 60.251 2.612 -84.907 1.00 45.41 96 ASP A N 1
ATOM 785 C CA . ASP A 1 96 ? 60.541 1.743 -83.757 1.00 45.41 96 ASP A CA 1
ATOM 786 C C . ASP A 1 96 ? 59.604 2.127 -82.599 1.00 45.41 96 ASP A C 1
ATOM 788 O O . ASP A 1 96 ? 59.840 3.112 -81.892 1.00 45.41 96 ASP A O 1
ATOM 792 N N . PHE A 1 97 ? 58.515 1.376 -82.404 1.00 46.09 97 PHE A N 1
ATOM 793 C CA . PHE A 1 97 ? 57.596 1.621 -81.290 1.00 46.09 97 PHE A CA 1
ATOM 794 C C . PHE A 1 97 ? 57.009 0.331 -80.693 1.00 46.09 97 PHE A C 1
ATOM 796 O O . PHE A 1 97 ? 56.377 -0.462 -81.389 1.00 46.09 97 PHE A O 1
ATOM 803 N N . ASP A 1 98 ? 57.157 0.166 -79.374 1.00 43.19 98 ASP A N 1
ATOM 804 C CA . ASP A 1 98 ? 56.633 -0.957 -78.581 1.00 43.19 98 ASP A CA 1
ATOM 805 C C . ASP A 1 98 ? 55.276 -0.587 -77.943 1.00 43.19 98 ASP A C 1
ATOM 807 O O . ASP A 1 98 ? 55.215 0.076 -76.905 1.00 43.19 98 ASP A O 1
ATOM 811 N N . GLY A 1 99 ? 54.157 -1.001 -78.551 1.00 46.34 99 GLY A N 1
ATOM 812 C CA . GLY A 1 99 ? 52.802 -0.738 -78.037 1.00 46.34 99 GLY A CA 1
ATOM 813 C C . GLY A 1 99 ? 51.736 -1.738 -78.513 1.00 46.34 99 GLY A C 1
ATOM 814 O O . GLY A 1 99 ? 51.998 -2.590 -79.356 1.00 46.34 99 GLY A O 1
ATOM 815 N N . PHE A 1 100 ? 50.521 -1.658 -77.953 1.00 40.56 100 PHE A N 1
ATOM 816 C CA . PHE A 1 100 ? 49.398 -2.562 -78.267 1.00 40.56 100 PHE A CA 1
ATOM 817 C C . PHE A 1 100 ? 48.535 -2.045 -79.436 1.00 40.56 100 PHE A C 1
ATOM 819 O O . PHE A 1 100 ? 48.139 -0.882 -79.443 1.00 40.56 100 PHE A O 1
ATOM 826 N N . PHE A 1 101 ? 48.180 -2.924 -80.383 1.00 48.34 101 PHE A N 1
ATOM 827 C CA . PHE A 1 101 ? 47.391 -2.599 -81.584 1.00 48.34 101 PHE A CA 1
ATOM 828 C C . PHE A 1 101 ? 45.953 -3.140 -81.500 1.00 48.34 101 PHE A C 1
ATOM 830 O O . PHE A 1 101 ? 45.744 -4.293 -81.120 1.00 48.34 101 PHE A O 1
ATOM 837 N N . LEU A 1 102 ? 44.961 -2.347 -81.925 1.00 41.75 102 LEU A N 1
ATOM 838 C CA . LEU A 1 102 ? 43.563 -2.775 -82.090 1.00 41.75 102 LEU A CA 1
ATOM 839 C C . LEU A 1 102 ? 43.193 -2.770 -83.582 1.00 41.75 102 LEU A C 1
ATOM 841 O O . LEU A 1 102 ? 43.322 -1.757 -84.265 1.00 41.75 102 LEU A O 1
ATOM 845 N N . TRP A 1 103 ? 42.752 -3.919 -84.100 1.00 41.78 103 TRP A N 1
ATOM 846 C CA . TRP A 1 103 ? 42.405 -4.104 -85.513 1.00 41.78 103 TRP A CA 1
ATOM 847 C C . TRP A 1 103 ? 41.041 -3.484 -85.843 1.00 41.78 103 TRP A C 1
ATOM 849 O O . TRP A 1 103 ? 40.044 -3.797 -85.192 1.00 41.78 103 TRP A O 1
ATOM 859 N N . ARG A 1 104 ? 40.963 -2.680 -86.910 1.00 39.75 104 ARG A N 1
ATOM 860 C CA . ARG A 1 104 ? 39.690 -2.248 -87.505 1.00 39.75 104 ARG A CA 1
ATOM 861 C C . ARG A 1 104 ? 39.717 -2.502 -89.011 1.00 39.75 104 ARG A C 1
ATOM 863 O O . ARG A 1 104 ? 40.357 -1.765 -89.749 1.00 39.75 104 ARG A O 1
ATOM 870 N N . TYR A 1 105 ? 39.010 -3.532 -89.474 1.00 37.38 105 TYR A N 1
ATOM 871 C CA . TYR A 1 105 ? 38.747 -3.703 -90.905 1.00 37.38 105 TYR A CA 1
ATOM 872 C C . TYR A 1 105 ? 37.763 -2.618 -91.363 1.00 37.38 105 TYR A C 1
ATOM 874 O O . TYR A 1 105 ? 36.679 -2.485 -90.790 1.00 37.38 105 TYR A O 1
ATOM 882 N N . ARG A 1 106 ? 38.121 -1.857 -92.402 1.00 38.69 106 ARG A N 1
ATOM 883 C CA . ARG A 1 106 ? 37.146 -1.131 -93.225 1.00 38.69 106 ARG A CA 1
ATOM 884 C C . ARG A 1 106 ? 37.093 -1.814 -94.586 1.00 38.69 106 ARG A C 1
ATOM 886 O O . ARG A 1 106 ? 38.125 -2.158 -95.149 1.00 38.69 106 ARG A O 1
ATOM 893 N N . GLU A 1 107 ? 35.880 -2.088 -95.035 1.00 43.53 107 GLU A N 1
ATOM 894 C CA . GLU A 1 107 ? 35.579 -2.883 -96.219 1.00 43.53 107 GLU A CA 1
ATOM 895 C C . GLU A 1 107 ? 36.009 -2.174 -97.522 1.00 43.53 107 GLU A C 1
ATOM 897 O O . GLU A 1 107 ? 35.877 -0.957 -97.637 1.00 43.53 107 GLU A O 1
ATOM 902 N N . PHE A 1 108 ? 36.454 -2.984 -98.495 1.00 43.97 108 PHE A N 1
ATOM 903 C CA . PHE A 1 108 ? 36.641 -2.701 -99.930 1.00 43.97 108 PHE A CA 1
ATOM 904 C C . PHE A 1 108 ? 37.738 -1.707 -100.369 1.00 43.97 108 PHE A C 1
ATOM 906 O O . PHE A 1 108 ? 37.425 -0.632 -100.864 1.00 43.97 108 PHE A O 1
ATOM 913 N N . ASP A 1 109 ? 39.010 -2.134 -100.348 1.00 45.59 109 ASP A N 1
ATOM 914 C CA . ASP A 1 109 ? 39.930 -1.912 -101.486 1.00 45.59 109 ASP A CA 1
ATOM 915 C C . ASP A 1 109 ? 41.163 -2.856 -101.411 1.00 45.59 109 ASP A C 1
ATOM 917 O O . ASP A 1 109 ? 41.786 -2.932 -100.352 1.00 45.59 109 ASP A O 1
ATOM 921 N N . PRO A 1 110 ? 41.559 -3.607 -102.466 1.00 45.41 110 PRO A N 1
ATOM 922 C CA . PRO A 1 110 ? 42.616 -4.631 -102.366 1.00 45.41 110 PRO A CA 1
ATOM 923 C C . PRO A 1 110 ? 44.059 -4.099 -102.472 1.00 45.41 110 PRO A C 1
ATOM 925 O O . PRO A 1 110 ? 44.992 -4.899 -102.509 1.00 45.41 110 PRO A O 1
ATOM 928 N N . LEU A 1 111 ? 44.252 -2.780 -102.584 1.00 44.31 111 LEU A N 1
ATOM 929 C CA . LEU A 1 111 ? 45.538 -2.151 -102.934 1.00 44.31 111 LEU A CA 1
ATOM 930 C C . LEU A 1 111 ? 45.946 -0.981 -102.020 1.00 44.31 111 LEU A C 1
ATOM 932 O O . LEU A 1 111 ? 46.899 -0.272 -102.334 1.00 44.31 111 LEU A O 1
ATOM 936 N N . SER A 1 112 ? 45.268 -0.778 -100.888 1.00 47.19 112 SER A N 1
ATOM 937 C CA . SER A 1 112 ? 45.680 0.198 -99.871 1.00 47.19 112 SER A CA 1
ATOM 938 C C . SER A 1 112 ? 46.366 -0.495 -98.694 1.00 47.19 112 SER A C 1
ATOM 940 O O . SER A 1 112 ? 45.773 -1.388 -98.084 1.00 47.19 112 SER A O 1
ATOM 942 N N . ASP A 1 113 ? 47.586 -0.065 -98.366 1.00 44.88 113 ASP A N 1
ATOM 943 C CA . ASP A 1 113 ? 48.355 -0.559 -97.220 1.00 44.88 113 ASP A CA 1
ATOM 944 C C . ASP A 1 113 ? 47.538 -0.506 -95.911 1.00 44.88 113 ASP A C 1
ATOM 946 O O . ASP A 1 113 ? 46.818 0.472 -95.670 1.00 44.88 113 ASP A O 1
ATOM 950 N N . PRO A 1 114 ? 47.639 -1.526 -95.034 1.00 47.12 114 PRO A N 1
ATOM 951 C CA . PRO A 1 114 ? 46.979 -1.504 -93.735 1.00 47.12 114 PRO A CA 1
ATOM 952 C C . PRO A 1 114 ? 47.546 -0.358 -92.887 1.00 47.12 114 PRO A C 1
ATOM 954 O O . PRO A 1 114 ? 48.737 -0.324 -92.586 1.00 47.12 114 PRO A O 1
ATOM 957 N N . TYR A 1 115 ? 46.690 0.580 -92.482 1.00 47.56 115 TYR A N 1
ATOM 958 C CA . TYR A 1 115 ? 47.053 1.644 -91.549 1.00 47.56 115 TYR A CA 1
ATOM 959 C C . TYR A 1 115 ? 46.594 1.289 -90.134 1.00 47.56 115 TYR A C 1
ATOM 961 O O . TYR A 1 115 ? 45.449 0.897 -89.903 1.00 47.56 115 TYR A O 1
ATOM 969 N N . TYR A 1 116 ? 47.499 1.446 -89.173 1.00 49.16 116 TYR A N 1
ATOM 970 C CA . TYR A 1 116 ? 47.220 1.228 -87.759 1.00 49.16 116 TYR A CA 1
ATOM 971 C C . TYR A 1 116 ? 46.650 2.509 -87.151 1.00 49.16 116 TYR A C 1
ATOM 973 O O . TYR A 1 116 ? 47.190 3.590 -87.380 1.00 49.16 116 TYR A O 1
ATOM 981 N N . VAL A 1 117 ? 45.559 2.389 -86.392 1.00 46.00 117 VAL A N 1
ATOM 982 C CA . VAL A 1 117 ? 45.034 3.485 -85.571 1.00 46.00 117 VAL A CA 1
ATOM 983 C C . VAL A 1 117 ? 45.668 3.373 -84.191 1.00 46.00 117 VAL A C 1
ATOM 985 O O . VAL A 1 117 ? 45.426 2.404 -83.469 1.00 46.00 117 VAL A O 1
ATOM 988 N N . TYR A 1 118 ? 46.496 4.353 -83.839 1.00 49.41 118 TYR A N 1
ATOM 989 C CA . TYR A 1 118 ? 47.033 4.486 -82.491 1.00 49.41 118 TYR A CA 1
ATOM 990 C C . TYR A 1 118 ? 45.949 5.027 -81.549 1.00 49.41 118 TYR A C 1
ATOM 992 O O . TYR A 1 118 ? 45.262 5.989 -81.882 1.00 49.41 118 TYR A O 1
ATOM 1000 N N . ILE A 1 119 ? 45.806 4.427 -80.367 1.00 47.34 119 ILE A N 1
ATOM 1001 C CA . ILE A 1 119 ? 45.102 5.043 -79.240 1.00 47.34 119 ILE A CA 1
ATOM 1002 C C . ILE A 1 119 ? 46.195 5.422 -78.241 1.00 47.34 119 ILE A C 1
ATOM 1004 O O . ILE A 1 119 ? 46.718 4.542 -77.559 1.00 47.34 119 ILE A O 1
ATOM 1008 N N . VAL A 1 120 ? 46.567 6.707 -78.169 1.00 41.44 120 VAL A N 1
ATOM 1009 C CA . VAL A 1 120 ? 47.383 7.210 -77.052 1.00 41.44 120 VAL A CA 1
ATOM 10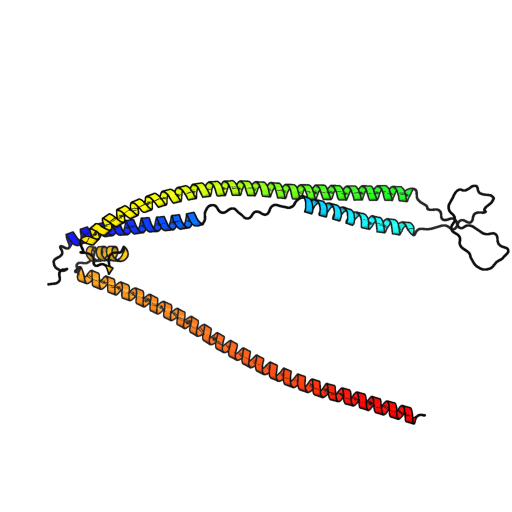10 C C . VAL A 1 120 ? 46.448 7.245 -75.843 1.00 41.44 120 VAL A C 1
ATOM 1012 O O . VAL A 1 120 ? 45.508 8.042 -75.855 1.00 41.44 120 VAL A O 1
ATOM 1015 N N . PRO A 1 121 ? 46.659 6.473 -74.766 1.00 44.41 121 PRO A N 1
ATOM 1016 C CA . PRO A 1 121 ? 46.169 6.931 -73.484 1.00 44.41 121 PRO A CA 1
ATOM 1017 C C . PRO A 1 121 ? 47.015 8.158 -73.133 1.00 44.41 121 PRO A C 1
ATOM 1019 O O . PRO A 1 121 ? 48.162 8.041 -72.695 1.00 44.41 121 PRO A O 1
ATOM 1022 N N . ILE A 1 122 ? 46.484 9.366 -73.344 1.00 47.16 122 ILE A N 1
ATOM 1023 C CA . ILE A 1 122 ? 46.971 10.497 -72.554 1.00 47.16 122 ILE A CA 1
ATOM 1024 C C . ILE A 1 122 ? 46.771 10.041 -71.112 1.00 47.16 122 ILE A C 1
ATOM 1026 O O . ILE A 1 122 ? 45.673 9.598 -70.806 1.00 47.16 122 ILE A O 1
ATOM 1030 N N . GLN A 1 123 ? 47.792 10.110 -70.251 1.00 51.91 123 GLN A N 1
ATOM 1031 C CA . GLN A 1 123 ? 47.649 10.672 -68.898 1.00 51.91 123 GLN A CA 1
ATOM 1032 C C . GLN A 1 123 ? 48.702 10.156 -67.890 1.00 51.91 123 GLN A C 1
ATOM 1034 O O . GLN A 1 123 ? 48.467 9.201 -67.149 1.00 51.91 123 GLN A O 1
ATOM 1039 N N . PRO A 1 124 ? 49.796 10.908 -67.665 1.00 50.78 124 PRO A N 1
ATOM 1040 C CA . PRO A 1 124 ? 50.409 10.969 -66.337 1.00 50.78 124 PRO A CA 1
ATOM 1041 C C . PRO A 1 124 ? 49.467 11.627 -65.307 1.00 50.78 124 PRO A C 1
ATOM 1043 O O . PRO A 1 124 ? 49.551 11.323 -64.118 1.00 50.78 124 PRO A O 1
ATOM 1046 N N . ALA A 1 125 ? 48.539 12.489 -65.743 1.00 50.66 125 ALA A N 1
ATOM 1047 C CA . ALA A 1 125 ? 47.602 13.201 -64.870 1.00 50.66 125 ALA A CA 1
ATOM 1048 C C . ALA A 1 125 ? 46.592 12.265 -64.168 1.00 50.66 125 ALA A C 1
ATOM 1050 O O . ALA A 1 125 ? 46.412 12.377 -62.960 1.00 50.66 125 ALA A O 1
ATOM 1051 N N . PHE A 1 126 ? 46.018 11.294 -64.881 1.00 53.03 126 PHE A N 1
ATOM 1052 C CA . PHE A 1 126 ? 45.081 10.273 -64.381 1.00 53.03 126 PHE A CA 1
ATOM 1053 C C . PHE A 1 126 ? 45.635 9.501 -63.192 1.00 53.03 126 PHE A C 1
ATOM 1055 O O . PHE A 1 126 ? 44.986 9.426 -62.157 1.00 53.03 126 PHE A O 1
ATOM 1062 N N . ASN A 1 127 ? 46.882 9.024 -63.269 1.00 58.69 127 ASN A N 1
ATOM 1063 C CA . ASN A 1 127 ? 47.514 8.327 -62.145 1.00 58.69 127 ASN A CA 1
ATOM 1064 C C . ASN A 1 127 ? 47.683 9.225 -60.907 1.00 58.69 127 ASN A C 1
ATOM 1066 O O . ASN A 1 127 ? 47.551 8.742 -59.784 1.00 58.69 127 ASN A O 1
ATOM 1070 N N . HIS A 1 128 ? 47.928 10.528 -61.081 1.00 60.50 128 HIS A N 1
ATOM 1071 C CA . HIS A 1 128 ? 48.053 11.465 -59.961 1.00 60.50 128 HIS A CA 1
ATOM 1072 C C . HIS A 1 128 ? 46.686 11.833 -59.367 1.00 60.50 128 HIS A C 1
ATOM 1074 O O . HIS A 1 128 ? 46.534 11.811 -58.147 1.00 60.50 128 HIS A O 1
ATOM 1080 N N . TYR A 1 129 ? 45.674 12.106 -60.195 1.00 62.56 129 TYR A N 1
ATOM 1081 C CA . TYR A 1 129 ? 44.302 12.355 -59.734 1.00 62.56 129 TYR A CA 1
ATOM 1082 C C . TYR A 1 129 ? 43.690 11.117 -59.062 1.00 62.56 129 TYR A C 1
ATOM 1084 O O . TYR A 1 129 ? 43.024 11.234 -58.028 1.00 62.56 129 TYR A O 1
ATOM 1092 N N . LEU A 1 130 ? 43.987 9.920 -59.572 1.00 61.50 130 LEU A N 1
ATOM 1093 C CA . LEU A 1 130 ? 43.579 8.646 -58.985 1.00 61.50 130 LEU A CA 1
ATOM 1094 C C . LEU A 1 130 ? 44.267 8.403 -57.635 1.00 61.50 130 LEU A C 1
ATOM 1096 O O . LEU A 1 130 ? 43.603 8.066 -56.657 1.00 61.50 130 LEU A O 1
ATOM 1100 N N . LEU A 1 131 ? 45.572 8.666 -57.525 1.00 63.19 131 LEU A N 1
ATOM 1101 C CA . LEU A 1 131 ? 46.289 8.565 -56.251 1.00 63.19 131 LEU A CA 1
ATOM 1102 C C . LEU A 1 131 ? 45.765 9.574 -55.211 1.00 63.19 131 LEU A C 1
ATOM 1104 O O . LEU A 1 131 ? 45.565 9.216 -54.047 1.00 63.19 131 LEU A O 1
ATOM 1108 N N . ILE A 1 132 ? 45.518 10.825 -55.618 1.00 67.50 132 ILE A N 1
ATOM 1109 C CA . ILE A 1 132 ? 45.016 11.892 -54.738 1.00 67.50 132 ILE A CA 1
ATOM 1110 C C . ILE A 1 132 ? 43.597 11.573 -54.260 1.00 67.50 132 ILE A C 1
ATOM 1112 O O . ILE A 1 132 ? 43.324 11.679 -53.064 1.00 67.50 132 ILE A O 1
ATOM 1116 N N . SER A 1 133 ? 42.704 11.145 -55.156 1.00 65.69 133 SER A N 1
ATOM 1117 C CA . SER A 1 133 ? 41.313 10.824 -54.813 1.00 65.69 133 SER A CA 1
ATOM 1118 C C . SER A 1 133 ? 41.204 9.614 -53.880 1.00 65.69 133 SER A C 1
ATOM 1120 O O . SER A 1 133 ? 40.510 9.708 -52.866 1.00 65.69 133 SER A O 1
ATOM 1122 N N . VAL A 1 134 ? 41.953 8.531 -54.137 1.00 66.81 134 VAL A N 1
ATOM 1123 C CA . VAL A 1 134 ? 42.028 7.350 -53.252 1.00 66.81 134 VAL A CA 1
ATOM 1124 C C . VAL A 1 134 ? 42.599 7.717 -51.879 1.00 66.81 134 VAL A C 1
ATOM 1126 O O . VAL A 1 134 ? 42.112 7.249 -50.848 1.00 66.81 134 VAL A O 1
ATOM 1129 N N . SER A 1 135 ? 43.602 8.597 -51.837 1.00 68.31 135 SER A N 1
ATOM 1130 C CA . SER A 1 135 ? 44.194 9.057 -50.576 1.00 68.31 135 SER A CA 1
ATOM 1131 C C . SER A 1 135 ? 43.215 9.911 -49.762 1.00 68.31 135 SER A C 1
ATOM 1133 O O . SER A 1 135 ? 43.083 9.718 -48.550 1.00 68.31 135 SER A O 1
ATOM 1135 N N . LEU A 1 136 ? 42.477 10.817 -50.416 1.00 70.38 136 LEU A N 1
ATOM 1136 C CA . LEU A 1 136 ? 41.469 11.658 -49.762 1.00 70.38 136 LEU A CA 1
ATOM 1137 C C . LEU A 1 136 ? 40.302 10.817 -49.224 1.00 70.38 136 LEU A C 1
ATOM 1139 O O . LEU A 1 136 ? 39.828 11.036 -48.105 1.00 70.38 136 LEU A O 1
ATOM 1143 N N . SER A 1 137 ? 39.855 9.836 -50.009 1.00 70.94 137 SER A N 1
ATOM 1144 C CA . SER A 1 137 ? 38.723 8.980 -49.672 1.00 70.94 137 SER A CA 1
ATOM 1145 C C . SER A 1 137 ? 39.058 8.008 -48.535 1.00 70.94 137 SER A C 1
ATOM 1147 O O . SER A 1 137 ? 38.276 7.863 -47.592 1.00 70.94 137 SER A O 1
ATOM 1149 N N . ALA A 1 138 ? 40.258 7.419 -48.552 1.00 71.00 138 ALA A N 1
ATOM 1150 C CA . ALA A 1 138 ? 40.771 6.613 -47.447 1.00 71.00 138 ALA A CA 1
ATOM 1151 C C . ALA A 1 138 ? 40.899 7.445 -46.158 1.00 71.00 138 ALA A C 1
ATOM 1153 O O . ALA A 1 138 ? 40.472 6.999 -45.089 1.00 71.00 138 ALA A O 1
ATOM 1154 N N . GLY A 1 139 ? 41.402 8.682 -46.260 1.00 75.25 139 GLY A N 1
ATOM 1155 C CA . GLY A 1 139 ? 41.484 9.614 -45.134 1.00 75.25 139 GLY A CA 1
ATOM 1156 C C . GLY A 1 139 ? 40.117 9.913 -44.508 1.00 75.25 139 GLY A C 1
ATOM 1157 O O . GLY A 1 139 ? 39.949 9.797 -43.291 1.00 75.25 139 GLY A O 1
ATOM 1158 N N . ALA A 1 140 ? 39.108 10.219 -45.329 1.00 74.94 140 ALA A N 1
ATOM 1159 C CA . ALA A 1 140 ? 37.748 10.497 -44.862 1.00 74.94 140 ALA A CA 1
ATOM 1160 C C . ALA A 1 140 ? 37.089 9.286 -44.171 1.00 74.94 140 ALA A C 1
ATOM 1162 O O . ALA A 1 140 ? 36.430 9.441 -43.133 1.00 74.94 140 ALA A O 1
ATOM 1163 N N . ALA A 1 141 ? 37.293 8.073 -44.697 1.00 73.75 141 ALA A N 1
ATOM 1164 C CA . ALA A 1 141 ? 36.773 6.842 -44.099 1.00 73.75 141 ALA A CA 1
ATOM 1165 C C . ALA A 1 141 ? 37.396 6.565 -42.720 1.00 73.75 141 ALA A C 1
ATOM 1167 O O . ALA A 1 141 ? 36.679 6.243 -41.766 1.00 73.75 141 ALA A O 1
ATOM 1168 N N . VAL A 1 142 ? 38.712 6.763 -42.582 1.00 76.69 142 VAL A N 1
ATOM 1169 C CA . VAL A 1 142 ? 39.426 6.609 -41.305 1.00 76.69 142 VAL A CA 1
ATOM 1170 C C . VAL A 1 142 ? 38.935 7.629 -40.277 1.00 76.69 142 VAL A C 1
ATOM 1172 O O . VAL A 1 142 ? 38.593 7.244 -39.159 1.00 76.69 142 VAL A O 1
ATOM 1175 N N . ILE A 1 143 ? 38.817 8.909 -40.649 1.00 81.38 143 ILE A N 1
ATOM 1176 C CA . ILE A 1 143 ? 38.322 9.965 -39.747 1.00 81.38 143 ILE A CA 1
ATOM 1177 C C . ILE A 1 143 ? 36.903 9.641 -39.264 1.00 81.38 143 ILE A C 1
ATOM 1179 O O . ILE A 1 143 ? 36.621 9.697 -38.065 1.00 81.38 143 ILE A O 1
ATOM 1183 N N . THR A 1 144 ? 36.018 9.232 -40.176 1.00 77.50 144 THR A N 1
ATOM 1184 C CA . THR A 1 144 ? 34.635 8.865 -39.840 1.00 77.50 144 THR A CA 1
ATOM 1185 C C . THR A 1 144 ? 34.591 7.683 -38.870 1.00 77.50 144 THR A C 1
ATOM 1187 O O . THR A 1 144 ? 33.859 7.712 -37.877 1.00 77.50 144 THR A O 1
ATOM 1190 N N . ALA A 1 145 ? 35.413 6.659 -39.099 1.00 76.00 145 ALA A N 1
ATOM 1191 C CA . ALA A 1 145 ? 35.499 5.498 -38.222 1.00 76.00 145 ALA A CA 1
ATOM 1192 C C . ALA A 1 145 ? 36.031 5.850 -36.826 1.00 76.00 145 ALA A C 1
ATOM 1194 O O . ALA A 1 145 ? 35.493 5.367 -35.826 1.00 76.00 145 ALA A O 1
ATOM 1195 N N . VAL A 1 146 ? 37.026 6.738 -36.742 1.00 80.94 146 VAL A N 1
ATOM 1196 C CA . VAL A 1 146 ? 37.557 7.251 -35.471 1.00 80.94 146 VAL A CA 1
ATOM 1197 C C . VAL A 1 146 ? 36.480 8.023 -34.706 1.00 80.94 146 VAL A C 1
ATOM 1199 O O . VAL A 1 146 ? 36.264 7.746 -33.524 1.00 80.94 146 VAL A O 1
ATOM 1202 N N . ILE A 1 147 ? 35.740 8.921 -35.368 1.00 83.75 147 ILE A N 1
ATOM 1203 C CA . ILE A 1 147 ? 34.643 9.683 -34.747 1.00 83.75 147 ILE A CA 1
ATOM 1204 C C . ILE A 1 147 ? 33.556 8.736 -34.220 1.00 83.75 147 ILE A C 1
ATOM 1206 O O . ILE A 1 147 ? 33.139 8.844 -33.063 1.00 83.75 147 ILE A O 1
ATOM 1210 N N . VAL A 1 148 ? 33.113 7.769 -35.029 1.00 81.81 148 VAL A N 1
ATOM 1211 C CA . VAL A 1 148 ? 32.091 6.789 -34.620 1.00 81.81 148 VAL A CA 1
ATOM 1212 C C . VAL A 1 148 ? 32.581 5.926 -33.454 1.00 81.81 148 VAL A C 1
ATOM 1214 O O . VAL A 1 148 ? 31.819 5.669 -32.514 1.00 81.81 148 VAL A O 1
ATOM 1217 N N . CYS A 1 149 ? 33.849 5.512 -33.471 1.00 80.06 149 CYS A N 1
ATOM 1218 C CA . CYS A 1 149 ? 34.468 4.777 -32.375 1.00 80.06 149 CYS A CA 1
ATOM 1219 C C . CYS A 1 149 ? 34.461 5.610 -31.081 1.00 80.06 149 CYS A C 1
ATOM 1221 O O . CYS A 1 149 ? 33.946 5.146 -30.061 1.00 80.06 149 CYS A O 1
ATOM 1223 N N . MET A 1 150 ? 34.906 6.872 -31.132 1.00 83.56 150 MET A N 1
ATOM 1224 C CA . MET A 1 150 ? 34.887 7.788 -29.984 1.00 83.56 150 MET A CA 1
ATOM 1225 C C . MET A 1 150 ? 33.471 7.997 -29.422 1.00 83.56 150 MET A C 1
ATOM 1227 O O . MET A 1 150 ? 33.265 7.930 -28.206 1.00 83.56 150 MET A O 1
ATOM 1231 N N . LEU A 1 151 ? 32.466 8.189 -30.283 1.00 84.31 151 LEU A N 1
ATOM 1232 C CA . LEU A 1 151 ? 31.067 8.335 -29.860 1.00 84.31 151 LEU A CA 1
ATOM 1233 C C . LEU A 1 151 ? 30.537 7.073 -29.166 1.00 84.31 151 LEU A C 1
ATOM 1235 O O . LEU A 1 151 ? 29.827 7.164 -28.159 1.00 84.31 151 LEU A O 1
ATOM 1239 N N . ASN A 1 152 ? 30.883 5.887 -29.669 1.00 83.81 152 ASN A N 1
ATOM 1240 C CA . ASN A 1 152 ? 30.473 4.625 -29.058 1.00 83.81 152 ASN A CA 1
ATOM 1241 C C . ASN A 1 152 ? 31.213 4.342 -27.741 1.00 83.81 152 ASN A C 1
ATOM 1243 O O . ASN A 1 152 ? 30.592 3.845 -26.798 1.00 83.81 152 ASN A O 1
ATOM 1247 N N . LEU A 1 153 ? 32.490 4.718 -27.627 1.00 84.50 153 LEU A N 1
ATOM 1248 C CA . LEU A 1 153 ? 33.241 4.670 -26.369 1.00 84.50 153 LEU A CA 1
ATOM 1249 C C . LEU A 1 153 ? 32.619 5.593 -25.312 1.00 84.50 153 LEU A C 1
ATOM 1251 O O . LEU A 1 153 ? 32.450 5.183 -24.163 1.00 84.50 153 LEU A O 1
ATOM 1255 N N . LYS A 1 154 ? 32.165 6.791 -25.703 1.00 88.06 154 LYS A N 1
ATOM 1256 C CA . LYS A 1 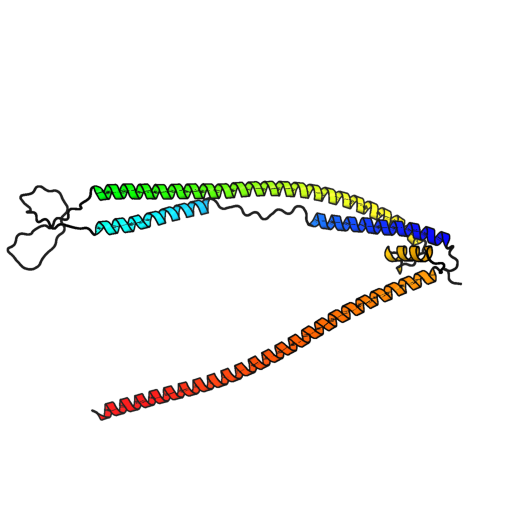154 ? 31.410 7.699 -24.820 1.00 88.06 154 LYS A CA 1
ATOM 1257 C C . LYS A 1 154 ? 30.066 7.101 -24.376 1.00 88.06 154 LYS A C 1
ATOM 1259 O O . LYS A 1 154 ? 29.662 7.240 -23.219 1.00 88.06 154 LYS A O 1
ATOM 1264 N N . LYS A 1 155 ? 29.360 6.389 -25.263 1.00 88.06 155 LYS A N 1
ATOM 1265 C CA . LYS A 1 155 ? 28.138 5.642 -24.896 1.00 88.06 155 LYS A CA 1
ATOM 1266 C C . LYS A 1 155 ? 28.432 4.505 -23.910 1.00 88.06 155 LYS A C 1
ATOM 1268 O O . LYS A 1 155 ? 27.649 4.278 -22.992 1.00 88.06 155 LYS A O 1
ATOM 1273 N N . LEU A 1 156 ? 29.561 3.813 -24.053 1.00 88.88 156 LEU A N 1
ATOM 1274 C CA . LEU A 1 156 ? 29.971 2.777 -23.102 1.00 88.88 156 LEU A CA 1
ATOM 1275 C C . LEU A 1 156 ? 30.355 3.355 -21.740 1.00 88.88 156 LEU A C 1
ATOM 1277 O O . LEU A 1 156 ? 29.941 2.816 -20.715 1.00 88.88 156 LEU A O 1
ATOM 1281 N N . SER A 1 157 ? 31.124 4.444 -21.714 1.00 89.81 157 SER A N 1
ATOM 1282 C CA . SER A 1 157 ? 31.538 5.075 -20.458 1.00 89.81 157 SER A CA 1
ATOM 1283 C C . SER A 1 157 ? 30.332 5.601 -19.678 1.00 89.81 157 SER A C 1
ATOM 1285 O O . SER A 1 157 ? 30.224 5.366 -18.475 1.00 89.81 157 SER A O 1
ATOM 1287 N N . THR A 1 158 ? 29.364 6.217 -20.365 1.00 91.62 158 THR A N 1
ATOM 1288 C CA . THR A 1 158 ? 28.095 6.640 -19.752 1.00 91.62 158 THR A CA 1
ATOM 1289 C C . THR A 1 158 ? 27.252 5.464 -19.261 1.00 91.62 158 THR A C 1
ATOM 1291 O O . THR A 1 158 ? 26.698 5.554 -18.166 1.00 91.62 158 THR A O 1
ATOM 1294 N N . TYR A 1 159 ? 27.192 4.350 -20.000 1.00 93.00 159 TYR A N 1
ATOM 1295 C CA . TYR A 1 159 ? 26.557 3.111 -19.531 1.00 93.00 159 TYR A CA 1
ATOM 1296 C C . TYR A 1 159 ? 27.218 2.580 -18.248 1.00 93.00 159 TYR A C 1
ATOM 1298 O O . TYR A 1 159 ? 26.520 2.320 -17.271 1.00 93.00 159 TYR A O 1
ATOM 1306 N N . ASN A 1 160 ? 28.550 2.475 -18.213 1.00 92.00 160 ASN A N 1
ATOM 1307 C CA . ASN A 1 160 ? 29.283 1.984 -17.041 1.00 92.00 160 ASN A CA 1
ATOM 1308 C C . ASN A 1 160 ? 29.095 2.898 -15.823 1.00 92.00 160 ASN A C 1
ATOM 1310 O O . ASN A 1 160 ? 28.904 2.403 -14.713 1.00 92.00 160 ASN A O 1
ATOM 1314 N N . ARG A 1 161 ? 29.093 4.223 -16.030 1.00 93.94 161 ARG A N 1
ATOM 1315 C CA . ARG A 1 161 ? 28.794 5.199 -14.975 1.00 93.94 161 ARG A CA 1
ATOM 1316 C C . ARG A 1 161 ? 27.395 4.979 -14.399 1.00 93.94 161 ARG A C 1
ATOM 1318 O O . ARG A 1 161 ? 27.270 4.795 -13.195 1.00 93.94 161 ARG A O 1
ATOM 1325 N N . ARG A 1 162 ? 26.369 4.922 -15.257 1.00 93.12 162 ARG A N 1
ATOM 1326 C CA . ARG A 1 162 ? 24.976 4.686 -14.838 1.00 93.12 162 ARG A CA 1
ATOM 1327 C C . ARG A 1 162 ? 24.807 3.348 -14.128 1.00 93.12 162 ARG A C 1
ATOM 1329 O O . ARG A 1 162 ? 24.092 3.280 -13.141 1.00 93.12 162 ARG A O 1
ATOM 1336 N N . LYS A 1 163 ? 25.487 2.299 -14.598 1.00 94.69 163 LYS A N 1
ATOM 1337 C CA . LYS A 1 163 ? 25.486 0.984 -13.951 1.00 94.69 163 LYS A CA 1
ATOM 1338 C C . LYS A 1 163 ? 26.049 1.062 -12.529 1.00 94.69 163 LYS A C 1
ATOM 1340 O O . LYS A 1 163 ? 25.422 0.552 -11.610 1.00 94.69 163 LYS A O 1
ATOM 1345 N N . LYS A 1 164 ? 27.190 1.731 -12.339 1.00 94.75 164 LYS A N 1
ATOM 1346 C CA . LYS A 1 164 ? 27.803 1.913 -11.013 1.00 94.75 164 LYS A CA 1
ATOM 1347 C C . LYS A 1 164 ? 26.924 2.764 -10.090 1.00 94.75 164 LYS A C 1
ATOM 1349 O O . LYS A 1 164 ? 26.773 2.435 -8.919 1.00 94.75 164 LYS A O 1
ATOM 1354 N N . GLU A 1 165 ? 26.347 3.847 -10.606 1.00 94.12 165 GLU A N 1
ATOM 1355 C CA . GLU A 1 165 ? 25.398 4.692 -9.867 1.00 94.12 165 GLU A CA 1
ATOM 1356 C C . GLU A 1 165 ? 24.161 3.898 -9.430 1.00 94.12 165 GLU A C 1
ATOM 1358 O O . GLU A 1 165 ? 23.763 3.983 -8.269 1.00 94.12 165 GLU A O 1
ATOM 1363 N N . ASP A 1 166 ? 23.605 3.071 -10.320 1.00 93.50 166 ASP A N 1
ATOM 1364 C CA . ASP A 1 166 ? 22.471 2.200 -10.014 1.00 93.50 166 ASP A CA 1
ATOM 1365 C C . ASP A 1 166 ? 22.827 1.132 -8.971 1.00 93.50 166 ASP A C 1
ATOM 1367 O O . ASP A 1 166 ? 22.075 0.919 -8.025 1.00 93.50 166 ASP A O 1
ATOM 1371 N N . GLU A 1 167 ? 24.003 0.508 -9.074 1.00 94.31 167 GLU A N 1
ATOM 1372 C CA . GLU A 1 167 ? 24.494 -0.457 -8.082 1.00 94.31 167 GLU A CA 1
ATOM 1373 C C . GLU A 1 167 ? 24.669 0.178 -6.693 1.00 94.31 167 GLU A C 1
ATOM 1375 O O . GLU A 1 167 ? 24.272 -0.420 -5.690 1.00 94.31 167 GLU A O 1
ATOM 1380 N N . MET A 1 168 ? 25.212 1.399 -6.619 1.00 94.50 168 MET A N 1
ATOM 1381 C CA . MET A 1 168 ? 25.339 2.136 -5.357 1.00 94.50 168 MET A CA 1
ATOM 1382 C C . MET A 1 168 ? 23.972 2.515 -4.778 1.00 94.50 168 MET A C 1
ATOM 1384 O O . MET A 1 168 ? 23.746 2.310 -3.583 1.00 94.50 168 MET A O 1
ATOM 1388 N N . ARG A 1 169 ? 23.050 3.011 -5.617 1.00 94.88 169 ARG A N 1
ATOM 1389 C CA . ARG A 1 169 ? 21.665 3.314 -5.227 1.00 94.88 169 ARG A CA 1
ATOM 1390 C C . ARG A 1 169 ? 20.980 2.073 -4.658 1.00 94.88 169 ARG A C 1
ATOM 1392 O O . ARG A 1 169 ? 20.481 2.116 -3.539 1.00 94.88 169 ARG A O 1
ATOM 1399 N N . VAL A 1 170 ? 21.021 0.955 -5.381 1.00 94.69 170 VAL A N 1
ATOM 1400 C CA . VAL A 1 170 ? 20.407 -0.313 -4.960 1.00 94.69 170 VAL A CA 1
ATOM 1401 C C . VAL A 1 170 ? 21.032 -0.830 -3.665 1.00 94.69 170 VAL A C 1
ATOM 1403 O O . VAL A 1 170 ? 20.310 -1.282 -2.784 1.00 94.69 170 VAL A O 1
ATOM 1406 N N . CYS A 1 171 ? 22.351 -0.719 -3.488 1.00 94.50 171 CYS A N 1
ATOM 1407 C CA . CYS A 1 171 ? 23.006 -1.094 -2.232 1.00 94.50 171 CYS A CA 1
ATOM 1408 C C . CYS A 1 171 ? 22.504 -0.255 -1.041 1.00 94.50 171 CYS A C 1
ATOM 1410 O O . CYS A 1 171 ? 22.216 -0.803 0.026 1.00 94.50 171 CYS A O 1
ATOM 1412 N N . ALA A 1 172 ? 22.347 1.060 -1.217 1.00 94.62 172 ALA A N 1
ATOM 1413 C CA . ALA A 1 172 ? 21.783 1.935 -0.190 1.00 94.62 172 ALA A CA 1
ATOM 1414 C C . ALA A 1 172 ? 20.311 1.597 0.113 1.00 94.62 172 ALA A C 1
ATOM 1416 O O . ALA A 1 172 ? 19.929 1.487 1.279 1.00 94.62 172 ALA A O 1
ATOM 1417 N N . GLU A 1 173 ? 19.504 1.353 -0.922 1.00 94.88 173 GLU A N 1
ATOM 1418 C CA . GLU A 1 173 ? 18.101 0.947 -0.785 1.00 94.88 173 GLU A CA 1
ATOM 1419 C C . GLU A 1 173 ? 17.947 -0.414 -0.098 1.00 94.88 173 GLU A C 1
ATOM 1421 O O . GLU A 1 173 ? 17.033 -0.590 0.702 1.00 94.88 173 GLU A O 1
ATOM 1426 N N . LEU A 1 174 ? 18.849 -1.369 -0.341 1.00 94.69 174 LEU A N 1
ATOM 1427 C CA . LEU A 1 174 ? 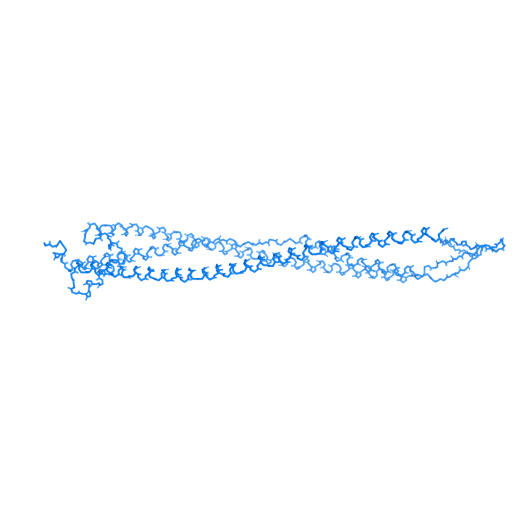18.850 -2.664 0.345 1.00 94.69 174 LEU A CA 1
ATOM 1428 C C . LEU A 1 174 ? 19.189 -2.524 1.834 1.00 94.69 174 LEU A C 1
ATOM 1430 O O . LEU A 1 174 ? 18.554 -3.172 2.664 1.00 94.69 174 LEU A O 1
ATOM 1434 N N . LYS A 1 175 ? 20.130 -1.641 2.197 1.00 94.88 175 LYS A N 1
ATOM 1435 C CA . LYS A 1 175 ? 20.401 -1.321 3.611 1.00 94.88 175 LYS A CA 1
ATOM 1436 C C . LYS A 1 175 ? 19.182 -0.692 4.284 1.00 94.88 175 LYS A C 1
ATOM 1438 O O . LYS A 1 175 ? 18.835 -1.067 5.401 1.00 94.88 175 LYS A O 1
ATOM 1443 N N . GLN A 1 176 ? 18.511 0.228 3.593 1.00 95.00 176 GLN A N 1
ATOM 1444 C CA . GLN A 1 176 ? 17.264 0.825 4.069 1.00 95.00 176 GLN A CA 1
ATOM 1445 C C . GLN A 1 176 ? 16.141 -0.212 4.194 1.00 95.00 176 GLN A C 1
ATOM 1447 O O . GLN A 1 176 ? 15.396 -0.205 5.168 1.00 95.00 176 GLN A O 1
ATOM 1452 N N . LYS A 1 177 ? 16.023 -1.128 3.232 1.00 95.50 177 LYS A N 1
ATOM 1453 C CA . LYS A 1 177 ? 15.064 -2.231 3.288 1.00 95.50 177 LYS A CA 1
ATOM 1454 C C . LYS A 1 177 ? 15.306 -3.089 4.530 1.00 95.50 177 LYS A C 1
ATOM 1456 O O . LYS A 1 177 ? 14.359 -3.374 5.254 1.00 95.50 177 LYS A O 1
ATOM 1461 N N . GLN A 1 178 ? 16.563 -3.431 4.815 1.00 95.00 178 GLN A N 1
ATOM 1462 C CA . GLN A 1 178 ? 16.922 -4.209 5.999 1.00 95.00 178 GLN A CA 1
ATOM 1463 C C . GLN A 1 178 ? 16.578 -3.482 7.306 1.00 95.00 178 GLN A C 1
ATOM 1465 O O . GLN A 1 178 ? 16.032 -4.098 8.220 1.00 95.00 178 GLN A O 1
ATOM 1470 N N . SER A 1 179 ? 16.847 -2.176 7.401 1.00 95.31 179 SER A N 1
ATOM 1471 C CA . SER A 1 179 ? 16.510 -1.407 8.605 1.00 95.31 179 SER A CA 1
ATOM 1472 C C . SER A 1 179 ? 14.998 -1.274 8.812 1.00 95.31 179 SER A C 1
ATOM 1474 O O . SER A 1 179 ? 14.529 -1.351 9.946 1.00 95.31 179 SER A O 1
ATOM 1476 N N . LEU A 1 180 ? 14.219 -1.142 7.731 1.00 95.50 180 LEU A N 1
ATOM 1477 C CA . LEU A 1 180 ? 12.755 -1.153 7.790 1.00 95.50 180 LEU A CA 1
ATOM 1478 C C . LEU A 1 180 ? 12.203 -2.515 8.224 1.00 95.50 180 LEU A C 1
ATOM 1480 O O . LEU A 1 180 ? 11.263 -2.550 9.014 1.00 95.50 180 LEU A O 1
ATOM 1484 N N . ILE A 1 181 ? 12.791 -3.622 7.758 1.00 94.88 181 ILE A N 1
ATOM 1485 C CA . ILE A 1 181 ? 12.412 -4.975 8.195 1.00 94.88 181 ILE A CA 1
ATOM 1486 C C . ILE A 1 181 ? 12.635 -5.122 9.704 1.00 94.88 181 ILE A C 1
ATOM 1488 O O . ILE A 1 181 ? 11.701 -5.466 10.422 1.00 94.88 181 ILE A O 1
ATOM 1492 N N . GLN A 1 182 ? 13.819 -4.756 10.202 1.00 96.06 182 GLN A N 1
ATOM 1493 C CA . GLN A 1 182 ? 14.125 -4.803 11.639 1.00 96.06 182 GLN A CA 1
ATOM 1494 C C . GLN A 1 182 ? 13.206 -3.894 12.468 1.00 96.06 182 GLN A C 1
ATOM 1496 O O . GLN A 1 182 ? 12.803 -4.247 13.575 1.00 96.06 182 GLN A O 1
ATOM 1501 N N . ARG A 1 183 ? 12.852 -2.712 11.946 1.00 95.00 183 ARG A N 1
ATOM 1502 C CA . ARG A 1 183 ? 11.881 -1.822 12.596 1.00 95.00 183 ARG A CA 1
ATOM 1503 C C . ARG A 1 183 ? 10.499 -2.469 12.662 1.00 95.00 183 ARG A C 1
ATOM 1505 O O . ARG A 1 183 ? 9.874 -2.428 13.714 1.00 95.00 183 ARG A O 1
ATOM 1512 N N . ASN A 1 184 ? 10.045 -3.099 11.581 1.00 96.25 184 ASN A N 1
ATOM 1513 C CA . ASN A 1 184 ? 8.767 -3.806 11.557 1.00 96.25 184 ASN A CA 1
ATOM 1514 C C . ASN A 1 184 ? 8.736 -5.006 12.507 1.00 96.25 184 ASN A C 1
ATOM 1516 O O . ASN A 1 184 ? 7.707 -5.250 13.126 1.00 96.25 184 ASN A O 1
ATOM 1520 N N . GLU A 1 185 ? 9.840 -5.735 12.665 1.00 95.88 185 GLU A N 1
ATOM 1521 C CA . GLU A 1 185 ? 9.943 -6.805 13.666 1.00 95.88 185 GLU A CA 1
ATOM 1522 C C . GLU A 1 185 ? 9.709 -6.272 15.085 1.00 95.88 185 GLU A C 1
ATOM 1524 O O . GLU A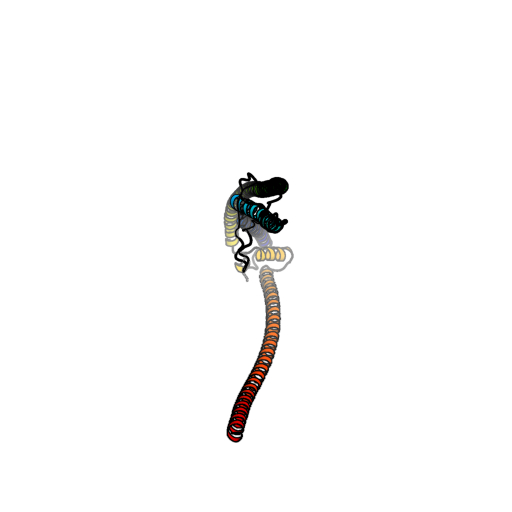 1 185 ? 8.899 -6.838 15.818 1.00 95.88 185 GLU A O 1
ATOM 1529 N N . LYS A 1 186 ? 10.333 -5.141 15.446 1.00 96.06 186 LYS A N 1
ATOM 1530 C CA . LYS A 1 186 ? 10.111 -4.481 16.745 1.00 96.06 186 LYS A CA 1
ATOM 1531 C C . LYS A 1 186 ? 8.669 -4.002 16.913 1.00 96.06 186 LYS A C 1
ATOM 1533 O O . LYS A 1 186 ? 8.033 -4.323 17.910 1.00 96.06 186 LYS A O 1
ATOM 1538 N N . LEU A 1 187 ? 8.123 -3.311 15.911 1.00 95.06 187 LEU A N 1
ATOM 1539 C CA . LEU A 1 187 ? 6.733 -2.838 15.934 1.00 95.06 187 LEU A CA 1
ATOM 1540 C C . LEU A 1 187 ? 5.734 -3.999 16.065 1.00 95.06 187 LEU A C 1
ATOM 1542 O O . LEU A 1 187 ? 4.730 -3.868 16.756 1.00 95.06 187 LEU A O 1
ATOM 1546 N N . ASN A 1 188 ? 6.005 -5.147 15.436 1.00 95.12 188 ASN A N 1
ATOM 1547 C CA . ASN A 1 188 ? 5.176 -6.346 15.574 1.00 95.12 188 ASN A CA 1
ATOM 1548 C C . ASN A 1 188 ? 5.234 -6.939 16.990 1.00 95.12 188 ASN A C 1
ATOM 1550 O O . ASN A 1 188 ? 4.213 -7.420 17.481 1.00 95.12 188 ASN A O 1
ATOM 1554 N N . GLN A 1 189 ? 6.396 -6.903 17.652 1.00 96.06 189 GLN A N 1
ATOM 1555 C CA . GLN A 1 189 ? 6.523 -7.317 19.054 1.00 96.06 189 GLN A CA 1
ATOM 1556 C C . GLN A 1 189 ? 5.714 -6.392 19.972 1.00 96.06 189 GLN A C 1
ATOM 1558 O O . GLN A 1 189 ? 4.872 -6.880 20.726 1.00 96.06 189 GLN A O 1
ATOM 1563 N N . GLU A 1 190 ? 5.884 -5.073 19.833 1.00 95.31 190 GLU A N 1
ATOM 1564 C CA . GLU A 1 190 ? 5.124 -4.062 20.584 1.00 95.31 190 GLU A CA 1
ATOM 1565 C C . GLU A 1 190 ? 3.611 -4.205 20.359 1.00 95.31 190 GLU A C 1
ATOM 1567 O O . GLU A 1 190 ? 2.822 -4.192 21.303 1.00 95.31 190 GLU A O 1
ATOM 1572 N N . LEU A 1 191 ? 3.187 -4.417 19.109 1.00 95.12 191 LEU A N 1
ATOM 1573 C CA . LEU A 1 191 ? 1.788 -4.662 18.764 1.00 95.12 191 LEU A CA 1
ATOM 1574 C C . LEU A 1 191 ? 1.262 -5.955 19.407 1.00 95.12 191 LEU A C 1
ATOM 1576 O O . LEU A 1 191 ? 0.108 -6.013 19.835 1.00 95.12 191 LEU A O 1
ATOM 1580 N N . GLY A 1 192 ? 2.096 -6.993 19.489 1.00 95.25 192 GLY A N 1
ATOM 1581 C CA . GLY A 1 192 ? 1.778 -8.249 20.162 1.00 95.25 192 GLY A CA 1
ATOM 1582 C C . GLY A 1 192 ? 1.541 -8.070 21.662 1.00 95.25 192 GLY A C 1
ATOM 1583 O O . GLY A 1 192 ? 0.562 -8.594 22.193 1.00 95.25 192 GLY A O 1
ATOM 1584 N N . GLU A 1 193 ? 2.394 -7.305 22.341 1.00 96.12 193 GLU A N 1
ATOM 1585 C CA . GLU A 1 193 ? 2.223 -6.955 23.758 1.00 96.12 193 GLU A CA 1
ATOM 1586 C C . GLU A 1 193 ? 0.981 -6.092 23.981 1.00 96.12 193 GLU A C 1
ATOM 1588 O O . GLU A 1 193 ? 0.148 -6.401 24.837 1.00 96.12 193 GLU A O 1
ATOM 1593 N N . LEU A 1 194 ? 0.795 -5.071 23.145 1.00 95.81 194 LEU A N 1
ATOM 1594 C CA . LEU A 1 194 ? -0.363 -4.190 23.194 1.00 95.81 194 LEU A CA 1
ATOM 1595 C C . LEU A 1 194 ? -1.677 -4.959 23.027 1.00 95.81 194 LEU A C 1
ATOM 1597 O O . LEU A 1 194 ? -2.622 -4.740 23.783 1.00 95.81 194 LEU A O 1
ATOM 1601 N N . ASN A 1 195 ? -1.737 -5.900 22.081 1.00 94.81 195 ASN A N 1
ATOM 1602 C CA . ASN A 1 195 ? -2.916 -6.738 21.875 1.00 94.81 195 ASN A CA 1
ATOM 1603 C C . ASN A 1 195 ? -3.233 -7.612 23.099 1.00 94.81 195 ASN A C 1
ATOM 1605 O O . ASN A 1 195 ? -4.410 -7.836 23.377 1.00 94.81 195 ASN A O 1
ATOM 1609 N N . LYS A 1 196 ? -2.226 -8.071 23.859 1.00 96.06 196 LYS A N 1
ATOM 1610 C CA . LYS A 1 196 ? -2.454 -8.810 25.115 1.00 96.06 196 LYS A CA 1
ATOM 1611 C C . LYS A 1 196 ? -3.086 -7.914 26.180 1.00 96.06 196 LYS A C 1
ATOM 1613 O O . LYS A 1 196 ? -4.087 -8.306 26.774 1.00 96.06 196 LYS A O 1
ATOM 1618 N N . ILE A 1 197 ? -2.546 -6.711 26.385 1.00 95.50 197 ILE A N 1
ATOM 1619 C CA . ILE A 1 197 ? -3.075 -5.738 27.360 1.00 95.50 197 ILE A CA 1
ATOM 1620 C C . ILE A 1 197 ? -4.508 -5.334 26.989 1.00 95.50 197 ILE A C 1
ATOM 1622 O O . ILE A 1 197 ? -5.404 -5.271 27.831 1.00 95.50 197 ILE A O 1
ATOM 1626 N N . LEU A 1 198 ? -4.748 -5.093 25.705 1.00 94.19 198 LEU A N 1
ATOM 1627 C CA . LEU A 1 198 ? -6.049 -4.704 25.176 1.00 94.19 198 LEU A CA 1
ATOM 1628 C C . LEU A 1 198 ? -7.071 -5.852 25.290 1.00 94.19 198 LEU A C 1
ATOM 1630 O O . LEU A 1 198 ? -8.217 -5.615 25.671 1.00 94.19 198 LEU A O 1
ATOM 1634 N N . ALA A 1 199 ? -6.652 -7.105 25.082 1.00 93.75 199 ALA A N 1
ATOM 1635 C CA . ALA A 1 199 ? -7.488 -8.280 25.335 1.00 93.75 199 ALA A CA 1
ATOM 1636 C C . ALA A 1 199 ? -7.862 -8.432 26.820 1.00 93.75 199 ALA A C 1
ATOM 1638 O O . ALA A 1 199 ? -9.017 -8.723 27.125 1.00 93.75 199 ALA A O 1
ATOM 1639 N N . GLN A 1 200 ? -6.922 -8.186 27.740 1.00 93.81 200 GLN A N 1
ATOM 1640 C CA . GLN A 1 200 ? -7.195 -8.185 29.184 1.00 93.81 200 GLN A CA 1
ATOM 1641 C C . GLN A 1 200 ? -8.220 -7.111 29.565 1.00 93.81 200 GLN A C 1
ATOM 1643 O O . GLN A 1 200 ? -9.162 -7.393 30.300 1.00 93.81 200 GLN A O 1
ATOM 1648 N N . ASN A 1 201 ? -8.090 -5.902 29.014 1.00 91.62 201 ASN A N 1
ATOM 1649 C CA . ASN A 1 201 ? -9.053 -4.826 29.251 1.00 91.62 201 ASN A CA 1
ATOM 1650 C C . ASN A 1 201 ? -10.448 -5.167 28.706 1.00 91.62 201 ASN A C 1
ATOM 1652 O O . ASN A 1 201 ? -11.450 -4.938 29.377 1.00 91.62 201 ASN A O 1
ATOM 1656 N N . TYR A 1 202 ? -10.536 -5.774 27.522 1.00 92.69 202 TYR A N 1
ATOM 1657 C CA . TYR A 1 202 ? -11.821 -6.199 26.968 1.00 92.69 202 TYR A CA 1
ATOM 1658 C C . TYR A 1 202 ? -12.448 -7.406 27.671 1.00 92.69 202 TYR A C 1
ATOM 1660 O O . TYR A 1 202 ? -13.665 -7.581 27.579 1.00 92.69 202 TYR A O 1
ATOM 1668 N N . ALA A 1 203 ? -11.668 -8.207 28.401 1.00 91.44 203 ALA A N 1
ATOM 1669 C CA . ALA A 1 203 ? -12.185 -9.313 29.207 1.00 91.44 203 ALA A CA 1
ATOM 1670 C C . ALA A 1 203 ? -13.053 -8.840 30.387 1.00 91.44 203 ALA A C 1
ATOM 1672 O O . ALA A 1 203 ? -13.874 -9.608 30.882 1.00 91.44 203 ALA A O 1
ATOM 1673 N N . ILE A 1 204 ? -12.941 -7.565 30.782 1.00 86.38 204 ILE A N 1
ATOM 1674 C CA . ILE A 1 204 ? -13.797 -6.927 31.798 1.00 86.38 204 ILE A CA 1
ATOM 1675 C C . ILE A 1 204 ? -15.262 -6.834 31.307 1.00 86.38 204 ILE A C 1
ATOM 1677 O O . ILE A 1 204 ? -16.173 -6.613 32.095 1.00 86.38 204 ILE A O 1
ATOM 1681 N N . ASN A 1 205 ? -15.521 -7.045 30.007 1.00 83.81 205 ASN A N 1
ATOM 1682 C CA . ASN A 1 205 ? -16.855 -7.119 29.392 1.00 83.81 205 ASN A CA 1
ATOM 1683 C C . ASN A 1 205 ? -17.755 -5.880 29.570 1.00 83.81 205 ASN A C 1
ATOM 1685 O O . ASN A 1 205 ? -18.935 -5.927 29.233 1.00 83.81 205 ASN A O 1
ATOM 1689 N N . LEU A 1 206 ? -17.187 -4.741 29.977 1.00 85.62 206 LEU A N 1
ATOM 1690 C CA . LEU A 1 206 ? -17.889 -3.453 30.045 1.00 85.62 206 LEU A CA 1
ATOM 1691 C C . LEU A 1 206 ? -18.260 -2.910 28.659 1.00 85.62 206 LEU A C 1
ATOM 1693 O O . LEU A 1 206 ? -19.330 -2.334 28.476 1.00 85.62 206 LEU A O 1
ATOM 1697 N N . ILE A 1 207 ? -17.377 -3.097 27.676 1.00 87.94 207 ILE A N 1
ATOM 1698 C CA . ILE A 1 207 ? -17.568 -2.630 26.299 1.00 87.94 207 ILE A CA 1
ATOM 1699 C C . ILE A 1 207 ? -18.112 -3.799 25.462 1.00 87.94 207 ILE A C 1
ATOM 1701 O O . ILE A 1 207 ? -17.420 -4.822 25.332 1.00 87.94 207 ILE A O 1
ATOM 1705 N N . PRO A 1 208 ? -19.315 -3.689 24.865 1.00 89.38 208 PRO A N 1
ATOM 1706 C CA . PRO A 1 208 ? -19.850 -4.750 24.017 1.00 89.38 208 PRO A CA 1
ATOM 1707 C C . PRO A 1 208 ? -18.988 -4.962 22.768 1.00 89.38 208 PRO A C 1
ATOM 1709 O O . PRO A 1 208 ? -18.417 -4.015 22.228 1.00 89.38 208 PRO A O 1
ATOM 1712 N N . GLY A 1 209 ? -18.914 -6.207 22.286 1.00 87.44 209 GLY A N 1
ATOM 1713 C CA . GLY A 1 209 ? -18.000 -6.624 21.212 1.00 87.44 209 GLY A CA 1
ATOM 1714 C C . GLY A 1 209 ? -18.030 -5.743 19.958 1.00 87.44 209 GLY A C 1
ATOM 1715 O O . GLY A 1 209 ? -16.981 -5.415 19.412 1.00 87.44 209 GLY A O 1
ATOM 1716 N N . GLN A 1 210 ? -19.215 -5.282 19.552 1.00 86.81 210 GLN A N 1
ATOM 1717 C CA . GLN A 1 210 ? -19.396 -4.427 18.372 1.00 86.81 210 GLN A CA 1
ATOM 1718 C C . GLN A 1 210 ? -18.709 -3.048 18.469 1.00 86.81 210 GLN A C 1
ATOM 1720 O O . GLN A 1 210 ? -18.453 -2.424 17.442 1.00 86.81 210 GLN A O 1
ATOM 1725 N N . PHE A 1 211 ? -18.379 -2.587 19.681 1.00 89.12 211 PHE A N 1
ATOM 1726 C CA . PHE A 1 211 ? -17.713 -1.303 19.931 1.00 89.12 211 PHE A CA 1
ATOM 1727 C C . PHE A 1 211 ? -16.222 -1.455 20.273 1.00 89.12 211 PHE A C 1
ATOM 1729 O O . PHE A 1 211 ? -15.550 -0.452 20.499 1.00 89.12 211 PHE A O 1
ATOM 1736 N N . ARG A 1 212 ? -15.689 -2.688 20.311 1.00 90.38 212 ARG A N 1
ATOM 1737 C CA . ARG A 1 212 ? -14.282 -3.001 20.635 1.00 90.38 212 ARG A CA 1
ATOM 1738 C C . ARG A 1 212 ? -13.351 -2.722 19.453 1.00 90.38 212 ARG A C 1
ATOM 1740 O O . ARG A 1 212 ? -12.760 -3.626 18.866 1.00 90.38 212 ARG A O 1
ATOM 1747 N N . ASN A 1 213 ? -13.308 -1.464 19.042 1.00 88.88 213 ASN A N 1
ATOM 1748 C CA . ASN A 1 213 ? -12.458 -0.950 17.980 1.00 88.88 213 ASN A CA 1
ATOM 1749 C C . ASN A 1 213 ? -12.188 0.542 18.219 1.00 88.88 213 ASN A C 1
ATOM 1751 O O . ASN A 1 213 ? -12.898 1.191 18.987 1.00 88.88 213 ASN A O 1
ATOM 1755 N N . VAL A 1 214 ? -11.181 1.089 17.535 1.00 89.12 214 VAL A N 1
ATOM 1756 C CA . VAL A 1 214 ? -10.760 2.489 17.703 1.00 89.12 214 VAL A CA 1
ATOM 1757 C C . VAL A 1 214 ? -11.903 3.497 17.540 1.00 89.12 214 VAL A C 1
ATOM 1759 O O . VAL A 1 214 ? -12.012 4.416 18.341 1.00 89.12 214 VAL A O 1
ATOM 1762 N N . GLU A 1 215 ? -12.792 3.313 16.563 1.00 87.62 215 GLU A N 1
ATOM 1763 C CA . GLU A 1 215 ? -13.919 4.220 16.312 1.00 87.62 215 GLU A CA 1
ATOM 1764 C C . GLU A 1 215 ? -14.945 4.162 17.450 1.00 87.62 215 GLU A C 1
ATOM 1766 O O . GLU A 1 215 ? -15.330 5.194 17.997 1.00 87.62 215 GLU A O 1
ATOM 1771 N N . GLY A 1 216 ? -15.342 2.950 17.843 1.00 88.38 216 GLY A N 1
ATOM 1772 C CA . GLY A 1 216 ? -16.309 2.710 18.908 1.00 88.38 216 GLY A CA 1
ATOM 1773 C C . GLY A 1 216 ? -15.828 3.238 20.251 1.00 88.38 216 GLY A C 1
ATOM 1774 O O . GLY A 1 216 ? -16.549 3.982 20.910 1.00 88.38 216 GLY A O 1
ATOM 1775 N N . VAL A 1 217 ? -14.597 2.914 20.649 1.00 91.12 217 VAL A N 1
ATOM 1776 C CA . VAL A 1 217 ? -14.065 3.345 21.948 1.00 91.12 217 VAL A CA 1
ATOM 1777 C C . VAL A 1 217 ? -13.837 4.858 21.989 1.00 91.12 217 VAL A C 1
ATOM 1779 O O . VAL A 1 217 ? -14.191 5.488 22.987 1.00 91.12 217 VAL A O 1
ATOM 1782 N N . CYS A 1 218 ? -13.311 5.463 20.914 1.00 90.44 218 CYS A N 1
ATOM 1783 C CA . CYS A 1 218 ? -13.182 6.921 20.826 1.00 90.44 218 CYS A CA 1
ATOM 1784 C C . CYS A 1 218 ? -14.544 7.607 20.944 1.00 90.44 218 CYS A C 1
ATOM 1786 O O . CYS A 1 218 ? -14.694 8.497 21.779 1.00 90.44 218 CYS A O 1
ATOM 1788 N N . TYR A 1 219 ? -15.542 7.151 20.181 1.00 92.25 219 TYR A N 1
ATOM 1789 C CA . TYR A 1 219 ? -16.882 7.727 20.225 1.00 92.25 219 TYR A CA 1
ATOM 1790 C C . TYR A 1 219 ? -17.514 7.596 21.610 1.00 92.25 219 TYR A C 1
ATOM 1792 O O . TYR A 1 219 ? -18.016 8.578 22.149 1.00 92.25 219 TYR A O 1
ATOM 1800 N N . LEU A 1 220 ? -17.483 6.402 22.211 1.00 92.25 220 LEU A N 1
ATOM 1801 C CA . LEU A 1 220 ? -18.088 6.172 23.524 1.00 92.25 220 LEU A CA 1
ATOM 1802 C C . LEU A 1 220 ? -17.432 7.041 24.599 1.00 92.25 220 LEU A C 1
ATOM 1804 O O . LEU A 1 220 ? -18.138 7.622 25.423 1.00 92.25 220 LEU A O 1
ATOM 1808 N N . TYR A 1 221 ? -16.103 7.165 24.571 1.00 92.88 221 TYR A N 1
ATOM 1809 C CA . TYR A 1 221 ? -15.387 8.060 25.473 1.00 92.88 221 TYR A CA 1
ATOM 1810 C C . TYR A 1 221 ? -15.791 9.523 25.253 1.00 92.88 221 TYR A C 1
ATOM 1812 O O . TYR A 1 221 ? -16.159 10.211 26.202 1.00 92.88 221 TYR A O 1
ATOM 1820 N N . GLU A 1 222 ? -15.736 10.015 24.014 1.00 90.06 222 GLU A N 1
ATOM 1821 C CA . GLU A 1 222 ? -16.044 11.412 23.692 1.00 90.06 222 GLU A CA 1
ATOM 1822 C C . GLU A 1 222 ? -17.485 11.757 24.058 1.00 90.06 222 GLU A C 1
ATOM 1824 O O . GLU A 1 222 ? -17.731 12.727 24.776 1.00 90.06 222 GLU A O 1
ATOM 1829 N N . TYR A 1 223 ? -18.428 10.910 23.662 1.00 91.81 223 TYR A N 1
ATOM 1830 C CA . TYR A 1 223 ? -19.842 11.097 23.934 1.00 91.81 223 TYR A CA 1
ATOM 1831 C C . TYR A 1 223 ? -20.134 11.105 25.436 1.00 91.81 223 TYR A C 1
ATOM 1833 O O . TYR A 1 223 ? -20.829 11.993 25.922 1.00 91.81 223 TYR A O 1
ATOM 1841 N N . LEU A 1 224 ? -19.587 10.167 26.216 1.00 91.19 224 LEU A N 1
ATOM 1842 C CA . LEU A 1 224 ? -19.812 10.140 27.665 1.00 91.19 224 LEU A CA 1
ATOM 1843 C C . LEU A 1 224 ? -19.022 11.212 28.426 1.00 91.19 224 LEU A C 1
ATOM 1845 O O . LEU A 1 224 ? -19.451 11.650 29.491 1.00 91.19 224 LEU A O 1
ATOM 1849 N N . SER A 1 225 ? -17.871 11.644 27.920 1.00 89.81 225 SER A N 1
ATOM 1850 C CA . SER A 1 225 ? -17.101 12.715 28.564 1.00 89.81 225 SER A CA 1
ATOM 1851 C C . SER A 1 225 ? -17.750 14.090 28.377 1.00 89.81 225 SER A C 1
ATOM 1853 O O . SER A 1 225 ? -17.577 14.964 29.223 1.00 89.81 225 SER A O 1
ATOM 1855 N N . THR A 1 226 ? -18.522 14.271 27.301 1.00 89.44 226 THR A N 1
ATOM 1856 C CA . THR A 1 226 ? -19.140 15.555 26.931 1.00 89.44 226 THR A CA 1
ATOM 1857 C C . THR A 1 226 ? -20.644 15.623 27.204 1.00 89.44 226 THR A C 1
ATOM 1859 O O . THR A 1 226 ? -21.167 16.710 27.444 1.00 89.44 226 THR A O 1
ATOM 1862 N N . SER A 1 227 ? -21.352 14.491 27.216 1.00 86.81 227 SER A N 1
ATOM 1863 C CA . SER A 1 227 ? -22.782 14.424 27.539 1.00 86.81 227 SER A CA 1
ATOM 1864 C C . SER A 1 227 ? -23.024 14.056 29.006 1.00 86.81 227 SER A C 1
ATOM 1866 O O . SER A 1 227 ? -22.138 13.562 29.703 1.00 86.81 227 SER A O 1
ATOM 1868 N N . ARG A 1 228 ? -24.259 14.255 29.480 1.00 85.12 228 ARG A N 1
ATOM 1869 C CA . ARG A 1 228 ? -24.762 13.680 30.746 1.00 85.12 228 ARG A CA 1
ATOM 1870 C C . ARG A 1 228 ? -25.620 12.433 30.520 1.00 85.12 228 ARG A C 1
ATOM 1872 O O . ARG A 1 228 ? -26.280 11.969 31.443 1.00 85.12 228 ARG A O 1
ATOM 1879 N N . GLU A 1 229 ? -25.628 11.906 29.300 1.00 87.31 229 GLU A N 1
ATOM 1880 C CA . GLU A 1 229 ? -26.476 10.778 28.929 1.00 87.31 229 GLU A CA 1
ATOM 1881 C C . GLU A 1 229 ? -25.933 9.444 29.454 1.00 87.31 229 GLU A C 1
ATOM 1883 O O . GLU A 1 229 ? -24.760 9.324 29.836 1.00 87.31 229 GLU A O 1
ATOM 1888 N N . SER A 1 230 ? -26.812 8.441 29.507 1.00 88.56 230 SER A N 1
ATOM 1889 C CA . SER A 1 230 ? -26.472 7.099 29.975 1.00 88.56 230 SER A CA 1
ATOM 1890 C C . SER A 1 230 ? -25.567 6.373 28.977 1.00 88.56 230 SER A C 1
ATOM 1892 O O . SER A 1 230 ? -25.504 6.701 27.788 1.00 88.56 230 SER A O 1
ATOM 1894 N N . PHE A 1 231 ? -24.869 5.339 29.451 1.00 88.62 231 PHE A N 1
ATOM 1895 C CA . PHE A 1 231 ? -24.070 4.486 28.572 1.00 88.62 231 PHE A CA 1
ATOM 1896 C C . PHE A 1 231 ? -24.928 3.818 27.495 1.00 88.62 231 PHE A C 1
ATOM 1898 O O . PHE A 1 231 ? -24.526 3.769 26.337 1.00 88.62 231 PHE A O 1
ATOM 1905 N N . GLN A 1 232 ? -26.146 3.393 27.839 1.00 87.75 232 GLN A N 1
ATOM 1906 C CA . GLN A 1 232 ? -27.085 2.827 26.876 1.00 87.75 232 GLN A CA 1
ATOM 1907 C C . GLN A 1 232 ? -27.424 3.818 25.750 1.00 87.75 232 GLN A C 1
ATOM 1909 O O . GLN A 1 232 ? -27.393 3.432 24.580 1.00 87.75 232 GLN A O 1
ATOM 1914 N N . SER A 1 233 ? -27.675 5.092 26.074 1.00 87.75 233 SER A N 1
ATOM 1915 C CA . SER A 1 233 ? -27.887 6.131 25.059 1.00 87.75 233 SER A CA 1
ATOM 1916 C C . SER A 1 233 ? -26.673 6.307 24.150 1.00 87.75 233 SER A C 1
ATOM 1918 O O . SER A 1 233 ? -26.835 6.448 22.938 1.00 87.75 233 SER A O 1
ATOM 1920 N N . ALA A 1 234 ? -25.456 6.249 24.700 1.00 88.38 234 ALA A N 1
ATOM 1921 C CA . ALA A 1 234 ? -24.227 6.332 23.910 1.00 88.38 234 ALA A CA 1
ATOM 1922 C C . ALA A 1 234 ? -24.108 5.170 22.905 1.00 88.38 234 ALA A C 1
ATOM 1924 O O . ALA A 1 234 ? -23.789 5.388 21.735 1.00 88.38 234 ALA A O 1
ATOM 1925 N N . LEU A 1 235 ? -24.420 3.940 23.334 1.00 89.69 235 LEU A N 1
ATOM 1926 C CA . LEU A 1 235 ? -24.398 2.750 22.472 1.00 89.69 235 LEU A CA 1
ATOM 1927 C C . LEU A 1 235 ? -25.431 2.848 21.336 1.00 89.69 235 LEU A C 1
ATOM 1929 O O . LEU A 1 235 ? -25.129 2.503 20.191 1.00 89.69 235 LEU A O 1
ATOM 1933 N N . ILE A 1 236 ? -26.638 3.339 21.637 1.00 88.94 236 ILE A N 1
ATOM 1934 C CA . ILE A 1 236 ? -27.699 3.550 20.640 1.00 88.94 236 ILE A CA 1
ATOM 1935 C C . ILE A 1 236 ? -27.277 4.631 19.640 1.00 88.94 236 ILE A C 1
ATOM 1937 O O . ILE A 1 236 ? -27.322 4.390 18.434 1.00 88.94 236 ILE A O 1
ATOM 1941 N N . ASN A 1 237 ? -26.816 5.788 20.121 1.00 88.56 237 ASN A N 1
ATOM 1942 C CA . ASN A 1 237 ? -26.408 6.900 19.263 1.00 88.56 237 ASN A CA 1
ATOM 1943 C C . ASN A 1 237 ? -25.247 6.528 18.331 1.00 88.56 237 ASN A C 1
ATOM 1945 O O . ASN A 1 237 ? -25.274 6.890 17.155 1.00 88.56 237 ASN A O 1
ATOM 1949 N N . PHE A 1 238 ? -24.270 5.748 18.802 1.00 88.19 238 PHE A N 1
ATOM 1950 C CA . PHE A 1 238 ? -23.205 5.231 17.939 1.00 88.19 238 PHE A CA 1
ATOM 1951 C C . PHE A 1 238 ? -23.760 4.402 16.774 1.00 88.19 238 PHE A C 1
ATOM 1953 O O . PHE A 1 238 ? -23.427 4.648 15.613 1.00 88.19 238 PHE A O 1
ATOM 1960 N N . ASN A 1 239 ? -24.630 3.431 17.072 1.00 87.19 239 ASN A N 1
ATOM 1961 C CA . ASN A 1 239 ? -25.214 2.568 16.046 1.00 87.19 239 ASN A CA 1
ATOM 1962 C C . ASN A 1 239 ? -26.070 3.373 15.060 1.00 87.19 239 ASN A C 1
ATOM 1964 O O . ASN A 1 239 ? -25.977 3.149 13.855 1.00 87.19 239 ASN A O 1
ATOM 1968 N N . MET A 1 240 ? -26.849 4.341 15.550 1.00 83.50 240 MET A N 1
ATOM 1969 C CA . MET A 1 240 ? -27.653 5.228 14.705 1.00 83.50 240 MET A CA 1
ATOM 1970 C C . MET A 1 240 ? -26.783 6.084 13.780 1.00 83.50 240 MET A C 1
ATOM 1972 O O . MET A 1 240 ? -27.061 6.169 12.585 1.00 83.50 240 MET A O 1
ATOM 1976 N N . ASN A 1 241 ? -25.688 6.653 14.288 1.00 83.38 241 ASN A N 1
ATOM 1977 C CA . ASN A 1 241 ? -24.743 7.412 13.468 1.00 83.38 241 ASN A CA 1
ATOM 1978 C C . ASN A 1 241 ? -24.096 6.542 12.384 1.00 83.38 241 ASN A C 1
ATOM 1980 O O . ASN A 1 241 ? -24.031 6.952 11.224 1.00 83.38 241 ASN A O 1
ATOM 1984 N N . ARG A 1 242 ? -23.687 5.314 12.720 1.00 81.94 242 ARG A N 1
ATOM 1985 C CA . ARG A 1 242 ? -23.159 4.369 11.727 1.00 81.94 242 ARG A CA 1
ATOM 1986 C C . ARG A 1 242 ? -24.184 3.980 10.669 1.00 81.94 242 ARG A C 1
ATOM 1988 O O . ARG A 1 242 ? -23.837 3.913 9.491 1.00 81.94 242 ARG A O 1
ATOM 1995 N N . LEU A 1 243 ? -25.432 3.727 11.063 1.00 77.19 243 LEU A N 1
ATOM 1996 C CA . LEU A 1 243 ? -26.513 3.443 10.117 1.00 77.19 243 LEU A CA 1
ATOM 1997 C C . LEU A 1 243 ? -26.717 4.616 9.154 1.00 77.19 243 LEU A C 1
ATOM 1999 O O . LEU A 1 243 ? -26.766 4.394 7.946 1.00 77.19 243 LEU A O 1
ATOM 2003 N N . ASN A 1 244 ? -26.730 5.851 9.661 1.00 79.31 244 ASN A N 1
ATOM 2004 C CA . ASN A 1 244 ? -26.856 7.054 8.837 1.00 79.31 244 ASN A CA 1
ATOM 2005 C C . ASN A 1 244 ? -25.718 7.181 7.811 1.00 79.31 244 ASN A C 1
ATOM 2007 O O . ASN A 1 244 ? -25.983 7.398 6.629 1.00 79.31 244 ASN A O 1
ATOM 2011 N N . ILE A 1 245 ? -24.461 6.990 8.228 1.00 80.75 245 ILE A N 1
ATOM 2012 C CA . ILE A 1 245 ? -23.295 7.046 7.328 1.00 80.75 245 ILE A CA 1
ATOM 2013 C C . ILE A 1 245 ? -23.372 5.948 6.258 1.00 80.75 245 ILE A C 1
ATOM 2015 O O . ILE A 1 245 ? -23.204 6.211 5.066 1.00 80.75 245 ILE A O 1
ATOM 2019 N N . ASN A 1 246 ? -23.676 4.711 6.659 1.00 80.69 246 ASN A N 1
ATOM 2020 C CA . ASN A 1 246 ? -23.805 3.590 5.726 1.00 80.69 246 ASN A CA 1
ATOM 2021 C C . ASN A 1 246 ? -24.934 3.816 4.711 1.00 80.69 246 ASN A C 1
ATOM 2023 O O . ASN A 1 246 ? -24.771 3.511 3.528 1.00 80.69 246 ASN A O 1
ATOM 2027 N N . MET A 1 247 ? -26.057 4.387 5.151 1.00 69.69 247 MET A N 1
ATOM 2028 C CA . MET A 1 247 ? -27.153 4.775 4.267 1.00 69.69 247 MET A CA 1
ATOM 2029 C C . MET A 1 247 ? -26.723 5.852 3.269 1.00 69.69 247 MET A C 1
ATOM 2031 O O . MET A 1 247 ? -26.994 5.705 2.080 1.00 69.69 247 MET A O 1
ATOM 2035 N N . GLN A 1 248 ? -26.007 6.892 3.707 1.00 82.94 248 GLN A N 1
ATOM 2036 C CA . GLN A 1 248 ? -25.495 7.933 2.809 1.00 82.94 248 GLN A CA 1
ATOM 2037 C C . GLN A 1 248 ? -24.566 7.358 1.730 1.00 82.94 248 GLN A C 1
ATOM 2039 O O . GLN A 1 248 ? -24.730 7.666 0.549 1.00 82.94 248 GLN A O 1
ATOM 2044 N N . HIS A 1 249 ? -23.648 6.459 2.098 1.00 82.88 249 HIS A N 1
ATOM 2045 C CA . HIS A 1 249 ? -22.784 5.782 1.125 1.00 82.88 249 HIS A CA 1
ATOM 2046 C C . HIS A 1 249 ? -23.562 4.902 0.142 1.00 82.88 249 HIS A C 1
ATOM 2048 O O . HIS A 1 249 ? -23.233 4.862 -1.046 1.00 82.88 249 HIS A O 1
ATOM 2054 N N . MET A 1 250 ? -24.590 4.193 0.614 1.00 74.94 250 MET A N 1
ATOM 2055 C CA . MET A 1 250 ? -25.447 3.386 -0.252 1.00 74.94 250 MET A CA 1
ATOM 2056 C C . MET A 1 250 ? -26.197 4.263 -1.259 1.00 74.94 250 MET A C 1
ATOM 2058 O O . MET A 1 250 ? -26.197 3.946 -2.447 1.00 74.94 250 MET A O 1
ATOM 2062 N N . ILE A 1 251 ? -26.771 5.381 -0.804 1.00 78.69 251 ILE A N 1
ATOM 2063 C CA . ILE A 1 251 ? -27.460 6.357 -1.660 1.00 78.69 251 ILE A CA 1
ATOM 2064 C C . ILE A 1 251 ? -26.501 6.901 -2.723 1.00 78.69 251 ILE A C 1
ATOM 2066 O O . ILE A 1 251 ? -26.848 6.929 -3.903 1.00 78.69 251 ILE A O 1
ATOM 2070 N N . GLN A 1 252 ? -25.275 7.263 -2.337 1.00 85.12 252 GLN A N 1
ATOM 2071 C CA . GLN A 1 252 ? -24.269 7.750 -3.280 1.00 85.12 252 GLN A CA 1
ATOM 2072 C C . GLN A 1 252 ? -23.935 6.703 -4.353 1.00 85.12 252 GLN A C 1
ATOM 2074 O O . GLN A 1 252 ? -23.996 7.003 -5.545 1.00 85.12 252 GLN A O 1
ATOM 2079 N N . ARG A 1 253 ? -23.641 5.457 -3.952 1.00 81.69 253 ARG A N 1
ATOM 2080 C CA . ARG A 1 253 ? -23.336 4.370 -4.901 1.00 81.69 253 ARG A CA 1
ATOM 2081 C C . ARG A 1 253 ? -24.502 4.066 -5.834 1.00 81.69 253 ARG A C 1
ATOM 2083 O O . ARG A 1 253 ? -24.289 3.790 -7.011 1.00 81.69 253 ARG A O 1
ATOM 2090 N N . GLN A 1 254 ? -25.730 4.102 -5.321 1.00 80.00 254 GLN A N 1
ATOM 2091 C CA . GLN A 1 254 ? -26.923 3.924 -6.147 1.00 80.00 254 GLN A CA 1
ATOM 2092 C C . GLN A 1 254 ? -27.073 5.067 -7.158 1.00 80.00 254 GLN A C 1
ATOM 2094 O O . GLN A 1 254 ? -27.379 4.803 -8.319 1.00 80.00 254 GLN A O 1
ATOM 2099 N N . GLY A 1 255 ? -26.782 6.309 -6.762 1.00 78.81 255 GLY A N 1
ATOM 2100 C CA . GLY A 1 255 ? -26.735 7.451 -7.676 1.00 78.81 255 GLY A CA 1
ATOM 2101 C C . GLY A 1 255 ? -25.713 7.264 -8.803 1.00 78.81 255 GLY A C 1
ATOM 2102 O O . GLY A 1 255 ? -26.046 7.436 -9.975 1.00 78.81 255 GLY A O 1
ATOM 2103 N N . GLU A 1 256 ? -24.492 6.837 -8.475 1.00 87.19 256 GLU A N 1
ATOM 2104 C CA . GLU A 1 256 ? -23.443 6.546 -9.466 1.00 87.19 256 GLU A CA 1
ATOM 2105 C C . GLU A 1 256 ? -23.850 5.417 -10.424 1.00 87.19 256 GLU A C 1
ATOM 2107 O O . GLU A 1 256 ? -23.688 5.540 -11.641 1.00 87.19 256 GLU A O 1
ATOM 2112 N N . MET A 1 257 ? -24.429 4.334 -9.896 1.00 83.19 257 MET A N 1
ATOM 2113 C CA . MET A 1 257 ? -24.926 3.215 -10.699 1.00 83.19 257 MET A CA 1
ATOM 2114 C C . MET A 1 257 ? -26.030 3.659 -11.665 1.00 83.19 257 MET A C 1
ATOM 2116 O O . MET A 1 257 ? -26.009 3.271 -12.833 1.00 83.19 257 MET A O 1
ATOM 2120 N N . LEU A 1 258 ? -26.956 4.504 -11.209 1.00 83.38 258 LEU A N 1
ATOM 2121 C CA . LEU A 1 258 ? -28.040 5.033 -12.033 1.00 83.38 258 LEU A CA 1
ATOM 2122 C C . LEU A 1 258 ? -27.507 5.898 -13.184 1.00 83.38 258 LEU A C 1
ATOM 2124 O O . LEU A 1 258 ? -27.959 5.7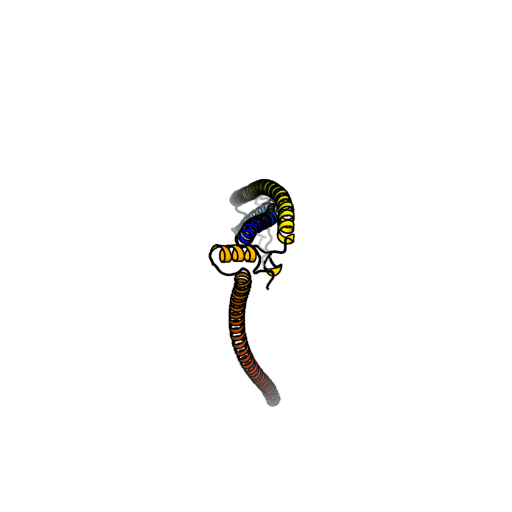57 -14.321 1.00 83.38 258 LEU A O 1
ATOM 2128 N N . ILE A 1 259 ? -26.495 6.732 -12.925 1.00 88.94 259 ILE A N 1
ATOM 2129 C CA . ILE A 1 259 ? -25.819 7.519 -13.969 1.00 88.94 259 ILE A CA 1
ATOM 2130 C C . ILE A 1 259 ? -25.154 6.594 -14.997 1.00 88.94 259 ILE A C 1
ATOM 2132 O O . ILE A 1 259 ? -25.315 6.790 -16.204 1.00 88.94 259 ILE A O 1
ATOM 2136 N N . GLN A 1 260 ? -24.442 5.557 -14.548 1.00 86.12 260 GLN A N 1
ATOM 2137 C CA . GLN A 1 260 ? -23.803 4.594 -15.454 1.00 86.12 260 GLN A CA 1
ATOM 2138 C C . GLN A 1 260 ? -24.820 3.809 -16.285 1.00 86.12 260 GLN A C 1
ATOM 2140 O O . GLN A 1 260 ? -24.607 3.579 -17.479 1.00 86.12 260 GLN A O 1
ATOM 2145 N N . GLN A 1 261 ? -25.948 3.434 -15.685 1.00 87.56 261 GLN A N 1
ATOM 2146 C CA . GLN A 1 261 ? -27.038 2.772 -16.389 1.00 87.56 261 GLN A CA 1
ATOM 2147 C C . GLN A 1 261 ? -27.634 3.686 -17.465 1.00 87.56 261 GLN A C 1
ATOM 2149 O O . GLN A 1 261 ? -27.846 3.241 -18.593 1.00 87.56 261 GLN A O 1
ATOM 2154 N N . TYR A 1 262 ? -27.834 4.971 -17.160 1.00 89.00 262 TYR A N 1
ATOM 2155 C CA . TYR A 1 262 ? -28.286 5.955 -18.142 1.00 89.00 262 TYR A CA 1
ATOM 2156 C C . TYR A 1 262 ? -27.310 6.076 -19.324 1.00 89.00 262 TYR A C 1
ATOM 2158 O O . TYR A 1 262 ? -27.731 5.946 -20.472 1.00 89.00 262 TYR A O 1
ATOM 2166 N N . ILE A 1 263 ? -26.006 6.229 -19.062 1.00 90.06 263 ILE A N 1
ATOM 2167 C CA . ILE A 1 263 ? -24.963 6.294 -20.107 1.00 90.06 263 ILE A CA 1
ATOM 2168 C C . ILE A 1 263 ? -24.928 5.010 -20.949 1.00 90.06 263 ILE A C 1
ATOM 2170 O O . ILE A 1 263 ? -24.726 5.045 -22.163 1.00 90.06 263 ILE A O 1
ATOM 2174 N N . THR A 1 264 ? -25.110 3.854 -20.318 1.00 88.12 264 THR A N 1
ATOM 2175 C CA . THR A 1 264 ? -25.115 2.568 -21.024 1.00 88.12 264 THR A CA 1
ATOM 2176 C C . THR A 1 264 ? -26.333 2.447 -21.934 1.00 88.12 264 THR A C 1
ATOM 2178 O O . THR A 1 264 ? -26.201 2.033 -23.085 1.00 88.12 264 THR A O 1
ATOM 2181 N N . ASN A 1 265 ? -27.507 2.871 -21.462 1.00 90.06 265 ASN A N 1
ATOM 2182 C CA . ASN A 1 265 ? -28.737 2.856 -22.247 1.00 90.06 265 ASN A CA 1
ATOM 2183 C C . ASN A 1 265 ? -28.674 3.808 -23.448 1.00 90.06 265 ASN A C 1
ATOM 2185 O O . ASN A 1 265 ? -29.121 3.439 -24.536 1.00 90.06 265 ASN A O 1
ATOM 2189 N N . THR A 1 266 ? -28.093 5.002 -23.291 1.00 88.25 266 THR A N 1
ATOM 2190 C CA . THR A 1 266 ? -27.910 5.931 -24.418 1.00 88.25 266 THR A CA 1
ATOM 2191 C C . THR A 1 266 ? -26.952 5.353 -25.457 1.00 88.25 266 THR A C 1
ATOM 2193 O O . THR A 1 266 ? -27.306 5.287 -26.632 1.00 88.25 266 THR A O 1
ATOM 2196 N N . ARG A 1 267 ? -25.808 4.798 -25.033 1.00 90.69 267 ARG A N 1
ATOM 2197 C CA . ARG A 1 267 ? -24.874 4.098 -25.936 1.00 90.69 267 ARG A CA 1
ATOM 2198 C C . ARG A 1 267 ? -25.523 2.923 -26.662 1.00 90.69 267 ARG A C 1
ATOM 2200 O O . ARG A 1 267 ? -25.298 2.740 -27.855 1.00 90.69 267 ARG A O 1
ATOM 2207 N N . LEU A 1 268 ? -26.339 2.134 -25.964 1.00 93.50 268 LEU A N 1
ATOM 2208 C CA . LEU A 1 268 ? -27.064 1.016 -26.566 1.00 93.50 268 LEU A CA 1
ATOM 2209 C C . LEU A 1 268 ? -28.050 1.503 -27.639 1.00 93.50 268 LEU A C 1
ATOM 2211 O O . LEU A 1 268 ? -28.162 0.888 -28.701 1.00 93.50 268 LEU A O 1
ATOM 2215 N N . SER A 1 269 ? -28.738 2.619 -27.387 1.00 92.31 269 SER A N 1
ATOM 2216 C CA . SER A 1 269 ? -29.613 3.265 -28.370 1.00 92.31 269 SER A CA 1
ATOM 2217 C C . SER A 1 269 ? -28.832 3.743 -29.600 1.00 92.31 269 SER A C 1
ATOM 2219 O O . SER A 1 269 ? -29.244 3.473 -30.731 1.00 92.31 269 SER A O 1
ATOM 2221 N N . ASP A 1 270 ? -27.673 4.372 -29.405 1.00 92.69 270 ASP A N 1
ATOM 2222 C CA . ASP A 1 270 ? -26.815 4.828 -30.503 1.00 92.69 270 ASP A CA 1
ATOM 2223 C C . ASP A 1 270 ? -26.302 3.659 -31.348 1.00 92.69 270 ASP A C 1
ATOM 2225 O O . ASP A 1 270 ? -26.414 3.688 -32.574 1.00 92.69 270 ASP A O 1
ATOM 2229 N N . MET A 1 271 ? -25.826 2.584 -30.712 1.00 90.62 271 MET A N 1
ATOM 2230 C CA . MET A 1 271 ? -25.416 1.359 -31.407 1.00 90.62 271 MET A CA 1
ATOM 2231 C C . MET A 1 271 ? -26.568 0.742 -32.202 1.00 90.62 271 MET A C 1
ATOM 2233 O O . MET A 1 271 ? -26.385 0.317 -33.342 1.00 90.62 271 MET A O 1
ATOM 2237 N N . LYS A 1 272 ? -27.781 0.718 -31.638 1.00 91.75 272 LYS A N 1
ATOM 2238 C CA . LYS A 1 272 ? -28.972 0.230 -32.346 1.00 91.75 272 LYS A CA 1
ATOM 2239 C C . LYS A 1 272 ? -29.261 1.070 -33.591 1.00 91.75 272 LYS A C 1
ATOM 2241 O O . LYS A 1 272 ? -29.596 0.511 -34.636 1.00 91.75 272 LYS A O 1
ATOM 2246 N N . ASN A 1 273 ? -29.113 2.389 -33.502 1.00 93.69 273 ASN A N 1
ATOM 2247 C CA . ASN A 1 273 ? -29.301 3.292 -34.636 1.00 93.69 273 ASN A CA 1
ATOM 2248 C C . ASN A 1 273 ? -28.205 3.112 -35.698 1.00 93.69 273 ASN A C 1
ATOM 2250 O O . ASN A 1 273 ? -28.518 3.043 -36.887 1.00 93.69 273 ASN A O 1
ATOM 2254 N N . GLN A 1 274 ? -26.947 2.946 -35.285 1.00 91.75 274 GLN A N 1
ATOM 2255 C CA . GLN A 1 274 ? -25.836 2.636 -36.190 1.00 91.75 274 GLN A CA 1
ATOM 2256 C C . GLN A 1 274 ? -26.048 1.303 -36.916 1.00 91.75 274 GLN A C 1
ATOM 2258 O O . GLN A 1 274 ? -25.920 1.251 -38.138 1.00 91.75 274 GLN A O 1
ATOM 2263 N N . ASN A 1 275 ? -26.456 0.251 -36.203 1.00 93.44 275 ASN A N 1
ATOM 2264 C CA . ASN A 1 275 ? -26.753 -1.050 -36.803 1.00 93.44 275 ASN A CA 1
ATOM 2265 C C . ASN A 1 275 ? -27.891 -0.955 -37.826 1.00 93.44 275 ASN A C 1
ATOM 2267 O O . ASN A 1 275 ? -27.779 -1.510 -38.916 1.00 93.44 275 ASN A O 1
ATOM 2271 N N . LYS A 1 276 ? -28.962 -0.205 -37.529 1.00 93.69 276 LYS A N 1
ATOM 2272 C CA . LYS A 1 276 ? -30.035 0.056 -38.505 1.00 93.69 276 LYS A CA 1
ATOM 2273 C C . LYS A 1 276 ? -29.512 0.757 -39.760 1.00 93.69 276 LYS A C 1
ATOM 2275 O O . LYS A 1 276 ? -29.844 0.345 -40.869 1.00 93.69 276 LYS A O 1
ATOM 2280 N N . ALA A 1 277 ? -28.684 1.789 -39.597 1.00 92.75 277 ALA A N 1
ATOM 2281 C CA . ALA A 1 277 ? -28.094 2.507 -40.724 1.00 92.75 277 ALA A CA 1
ATOM 2282 C C . ALA A 1 277 ? -27.170 1.603 -41.559 1.00 92.75 277 ALA A C 1
ATOM 2284 O O . ALA A 1 277 ? -27.192 1.661 -42.787 1.00 92.75 277 ALA A O 1
ATOM 2285 N N . MET A 1 278 ? -26.392 0.735 -40.908 1.00 93.38 278 MET A N 1
ATOM 2286 C CA . MET A 1 278 ? -25.538 -0.245 -41.578 1.00 93.38 278 MET A CA 1
ATOM 2287 C C . MET A 1 278 ? -26.358 -1.263 -42.376 1.00 93.38 278 MET A C 1
ATOM 2289 O O . MET A 1 278 ? -26.065 -1.477 -43.548 1.00 93.38 278 MET A O 1
ATOM 2293 N N . LEU A 1 279 ? -27.411 -1.834 -41.783 1.00 94.31 279 LEU A N 1
ATOM 2294 C CA . LEU A 1 279 ? -28.311 -2.764 -42.474 1.00 94.31 279 LEU A CA 1
ATOM 2295 C C . LEU A 1 279 ? -28.968 -2.113 -43.697 1.00 94.31 279 LEU A C 1
ATOM 2297 O O . LEU A 1 279 ? -29.025 -2.723 -44.761 1.00 94.31 279 LEU A O 1
ATOM 2301 N N . SER A 1 280 ? -29.390 -0.850 -43.583 1.00 92.75 280 SER A N 1
ATOM 2302 C CA . SER A 1 280 ? -29.928 -0.101 -44.723 1.00 92.75 280 SER A CA 1
ATOM 2303 C C . SER A 1 280 ? -28.898 0.065 -45.842 1.00 92.75 280 SER A C 1
ATOM 2305 O O . SER A 1 280 ? -29.242 -0.102 -47.008 1.00 92.75 280 SER A O 1
ATOM 2307 N N . LYS A 1 281 ? -27.637 0.373 -45.509 1.00 92.44 281 LYS A N 1
ATOM 2308 C CA . LYS A 1 281 ? -26.561 0.495 -46.504 1.00 92.44 281 LYS A CA 1
ATOM 2309 C C . LYS A 1 281 ? -26.250 -0.839 -47.180 1.00 92.44 281 LYS A C 1
ATOM 2311 O O . LYS A 1 281 ? -26.058 -0.857 -48.390 1.00 92.44 281 LYS A O 1
ATOM 2316 N N . LEU A 1 282 ? -26.213 -1.934 -46.419 1.00 92.25 282 LEU A N 1
ATOM 2317 C CA . LEU A 1 282 ? -25.999 -3.277 -46.966 1.00 92.25 282 LEU A CA 1
ATOM 2318 C C . LEU A 1 282 ? -27.096 -3.653 -47.968 1.00 92.25 282 LEU A C 1
ATOM 2320 O O . LEU A 1 282 ? -26.771 -4.107 -49.059 1.00 92.25 282 LEU A O 1
ATOM 2324 N N . CYS A 1 283 ? -28.360 -3.358 -47.652 1.00 91.00 283 CYS A N 1
ATOM 2325 C CA . CYS A 1 283 ? -29.484 -3.564 -48.570 1.00 91.00 283 CYS A CA 1
ATOM 2326 C C . CYS A 1 283 ? -29.312 -2.769 -49.881 1.00 91.00 283 CYS A C 1
ATOM 2328 O O . CYS A 1 283 ? -29.484 -3.310 -50.970 1.00 91.00 283 CYS A O 1
ATOM 2330 N N . SER A 1 284 ? -28.888 -1.502 -49.808 1.00 91.75 284 SER A N 1
ATOM 2331 C CA . SER A 1 284 ? -28.613 -0.705 -51.015 1.00 91.75 284 SER A CA 1
ATOM 2332 C C . SER A 1 284 ? -27.428 -1.233 -51.833 1.00 91.75 284 SER A C 1
ATOM 2334 O O . SER A 1 284 ? -27.463 -1.188 -53.060 1.00 91.75 284 SER A O 1
ATOM 2336 N N . ILE A 1 285 ? -26.372 -1.733 -51.181 1.00 92.44 285 ILE A N 1
ATOM 2337 C CA . ILE A 1 285 ? -25.227 -2.349 -51.870 1.00 92.44 285 ILE A CA 1
ATOM 2338 C C . ILE A 1 285 ? -25.664 -3.622 -52.594 1.00 92.44 285 ILE A C 1
ATOM 2340 O O . ILE A 1 285 ? -25.276 -3.818 -53.743 1.00 92.44 285 ILE A O 1
ATOM 2344 N N . GLU A 1 286 ? -26.480 -4.457 -51.954 1.00 91.12 286 GLU A N 1
ATOM 2345 C CA . GLU A 1 286 ? -27.026 -5.677 -52.551 1.00 91.12 286 GLU A CA 1
ATOM 2346 C C . GLU A 1 286 ? -27.835 -5.358 -53.816 1.00 91.12 286 GLU A C 1
ATOM 2348 O O . GLU A 1 286 ? -27.528 -5.884 -54.886 1.00 91.12 286 GLU A O 1
ATOM 2353 N N . GLN A 1 287 ? -28.765 -4.399 -53.735 1.00 90.75 287 GLN A N 1
ATOM 2354 C CA . GLN A 1 287 ? -29.558 -3.944 -54.884 1.00 90.75 287 GLN A CA 1
ATOM 2355 C C . GLN A 1 287 ? -28.687 -3.400 -56.026 1.00 90.75 287 GLN A C 1
ATOM 2357 O O . GLN A 1 287 ? -28.884 -3.748 -57.191 1.00 90.75 287 GLN A O 1
ATOM 2362 N N . ASN A 1 288 ? -27.693 -2.565 -55.708 1.00 91.75 288 ASN A N 1
ATOM 2363 C CA . ASN A 1 288 ? -26.784 -2.010 -56.712 1.00 91.75 288 ASN A CA 1
ATOM 2364 C C . ASN A 1 288 ? -25.898 -3.088 -57.351 1.00 91.75 288 ASN A C 1
ATOM 2366 O O . ASN A 1 288 ? -25.605 -3.013 -58.543 1.00 91.75 288 ASN A O 1
ATOM 2370 N N . THR A 1 289 ? -25.483 -4.094 -56.578 1.00 92.19 289 THR A N 1
ATOM 2371 C CA . THR A 1 289 ? -24.677 -5.220 -57.072 1.00 92.19 289 THR A CA 1
ATOM 2372 C C . THR A 1 289 ? -25.498 -6.102 -58.008 1.00 92.19 289 THR A C 1
ATOM 2374 O O . THR A 1 289 ? -25.019 -6.469 -59.081 1.00 92.19 289 THR A O 1
ATOM 2377 N N . GLU A 1 290 ? -26.757 -6.380 -57.659 1.00 91.62 290 GLU A N 1
ATOM 2378 C CA . GLU A 1 290 ? -27.692 -7.096 -58.531 1.00 91.62 290 GLU A CA 1
ATOM 2379 C C . GLU A 1 290 ? -27.914 -6.338 -59.851 1.00 91.62 290 GLU A C 1
ATOM 2381 O O . GLU A 1 290 ? -27.866 -6.921 -60.938 1.00 91.62 290 GLU A O 1
ATOM 2386 N N . LEU A 1 291 ? -28.100 -5.018 -59.773 1.00 91.75 291 LEU A N 1
ATOM 2387 C CA . LEU A 1 291 ? -28.278 -4.168 -60.946 1.00 91.75 291 LEU A CA 1
ATOM 2388 C C . LEU A 1 291 ? -27.023 -4.135 -61.834 1.00 91.75 291 LEU A C 1
ATOM 2390 O O . LEU A 1 291 ? -27.130 -4.248 -63.056 1.00 91.75 291 LEU A O 1
ATOM 2394 N N . ALA A 1 292 ? -25.834 -4.028 -61.238 1.00 88.88 292 ALA A N 1
ATOM 2395 C CA . ALA A 1 292 ? -24.568 -4.072 -61.965 1.00 88.88 292 ALA A CA 1
ATOM 2396 C C . ALA A 1 292 ? -24.370 -5.415 -62.686 1.00 88.88 292 ALA A C 1
ATOM 2398 O O . ALA A 1 292 ? -23.964 -5.429 -63.849 1.00 88.88 292 ALA A O 1
ATOM 2399 N N . ALA A 1 293 ? -24.720 -6.533 -62.041 1.00 90.69 293 ALA A N 1
ATOM 2400 C CA . ALA A 1 293 ? -24.678 -7.857 -62.660 1.00 90.69 293 ALA A CA 1
ATOM 2401 C C . ALA A 1 293 ? -25.641 -7.963 -63.857 1.00 90.69 293 ALA A C 1
ATOM 2403 O O . ALA A 1 293 ? -25.254 -8.461 -64.916 1.00 90.69 293 ALA A O 1
ATOM 2404 N N . LYS A 1 294 ? -26.865 -7.428 -63.730 1.00 90.56 294 LYS A N 1
ATOM 2405 C CA . LYS A 1 294 ? -27.837 -7.351 -64.836 1.00 90.56 294 LYS A CA 1
ATOM 2406 C C . LYS A 1 294 ? -27.293 -6.548 -66.020 1.00 90.56 294 LYS A C 1
ATOM 2408 O O . LYS A 1 294 ? -27.341 -7.027 -67.152 1.00 90.56 294 LYS A O 1
ATOM 2413 N N . TYR A 1 295 ? -26.727 -5.364 -65.777 1.00 91.88 295 TYR A N 1
ATOM 2414 C CA . TYR A 1 295 ? -26.146 -4.543 -66.845 1.00 91.88 295 TYR A CA 1
ATOM 2415 C C . TYR A 1 295 ? -24.925 -5.191 -67.504 1.00 91.88 295 TYR A C 1
ATOM 2417 O O . TYR A 1 295 ? -24.789 -5.115 -68.725 1.00 91.88 295 TYR A O 1
ATOM 2425 N N . ALA A 1 296 ? -24.061 -5.855 -66.733 1.00 90.94 296 ALA A N 1
ATOM 2426 C CA . ALA A 1 296 ? -22.918 -6.582 -67.279 1.00 90.94 296 ALA A CA 1
ATOM 2427 C C . ALA A 1 296 ? -23.365 -7.707 -68.228 1.00 90.94 296 ALA A C 1
ATOM 2429 O O . ALA A 1 296 ? -22.863 -7.792 -69.349 1.00 90.94 296 ALA A O 1
ATOM 2430 N N . ALA A 1 297 ? -24.368 -8.498 -67.827 1.00 91.88 297 ALA A N 1
ATOM 2431 C CA . ALA A 1 297 ? -24.943 -9.548 -68.667 1.00 91.88 297 ALA A CA 1
ATOM 2432 C C . ALA A 1 297 ? -25.576 -8.987 -69.955 1.00 91.88 297 ALA A C 1
ATOM 2434 O O . ALA A 1 297 ? -25.363 -9.527 -71.042 1.00 91.88 297 ALA A O 1
ATOM 2435 N N . MET A 1 298 ? -26.307 -7.868 -69.864 1.00 89.50 298 MET A N 1
ATOM 2436 C CA . MET A 1 298 ? -26.865 -7.189 -71.043 1.00 89.50 298 MET A CA 1
ATOM 2437 C C . MET A 1 298 ? -25.772 -6.687 -71.991 1.00 89.50 298 MET A C 1
ATOM 2439 O O . MET A 1 298 ? -25.889 -6.842 -73.206 1.00 89.50 298 MET A O 1
ATOM 2443 N N . ASN A 1 299 ? -24.698 -6.099 -71.460 1.00 91.12 299 ASN A N 1
ATOM 2444 C CA . ASN A 1 299 ? -23.598 -5.599 -72.278 1.00 91.12 299 ASN A CA 1
ATOM 2445 C C . ASN A 1 299 ? -22.843 -6.736 -72.981 1.00 91.12 299 ASN A C 1
ATOM 2447 O O . ASN A 1 299 ? -22.485 -6.617 -74.154 1.00 91.12 299 ASN A O 1
ATOM 2451 N N . GLU A 1 300 ? -22.641 -7.861 -72.295 1.00 92.69 300 GLU A N 1
ATOM 2452 C CA . GLU A 1 300 ? -22.063 -9.060 -72.897 1.00 92.69 300 GLU A CA 1
ATOM 2453 C C . GLU A 1 300 ? -22.946 -9.589 -74.035 1.00 92.69 300 GLU A C 1
ATOM 2455 O O . GLU A 1 300 ? -22.455 -9.840 -75.138 1.00 92.69 300 GLU A O 1
ATOM 2460 N N . MET A 1 301 ? -24.259 -9.695 -73.808 1.00 89.94 301 MET A N 1
ATOM 2461 C CA . MET A 1 301 ? -25.211 -10.121 -74.835 1.00 89.94 301 MET A CA 1
ATOM 2462 C C . MET A 1 301 ? -25.209 -9.174 -76.043 1.00 89.94 301 MET A C 1
ATOM 2464 O O . MET A 1 301 ? -25.154 -9.638 -77.185 1.00 89.94 301 MET A O 1
ATOM 2468 N N . ASN A 1 302 ? -25.201 -7.859 -75.815 1.00 90.94 302 ASN A N 1
ATOM 2469 C CA . ASN A 1 302 ? -25.083 -6.860 -76.878 1.00 90.94 302 ASN A CA 1
ATOM 2470 C C . ASN A 1 302 ? -23.767 -7.013 -77.651 1.00 90.94 302 ASN A C 1
ATOM 2472 O O . ASN A 1 302 ? -23.769 -7.005 -78.880 1.00 90.94 302 ASN A O 1
ATOM 2476 N N . THR A 1 303 ? -22.650 -7.223 -76.954 1.00 91.94 303 THR A N 1
ATOM 2477 C CA . THR A 1 303 ? -21.329 -7.416 -77.573 1.00 91.94 303 THR A CA 1
ATOM 2478 C C . THR A 1 303 ? -21.289 -8.673 -78.442 1.00 91.94 303 THR A C 1
ATOM 2480 O O . THR A 1 303 ? -20.780 -8.633 -79.567 1.00 91.94 303 THR A O 1
ATOM 2483 N N . ARG A 1 304 ? -21.873 -9.782 -77.965 1.00 90.12 304 ARG A N 1
ATOM 2484 C CA . ARG A 1 304 ? -22.025 -1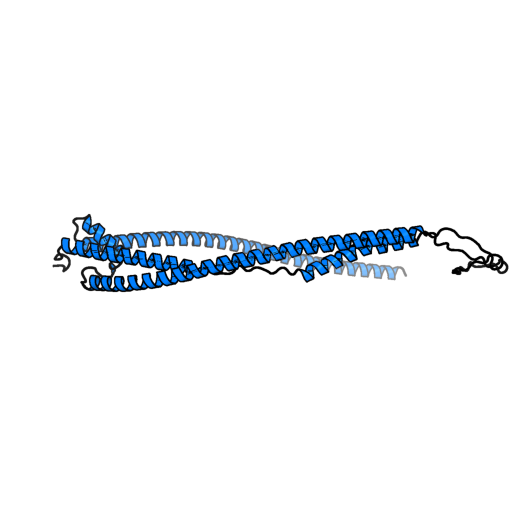1.019 -78.748 1.00 90.12 304 ARG A CA 1
ATOM 2485 C C . ARG A 1 304 ? -22.897 -10.787 -79.980 1.00 90.12 304 ARG A C 1
ATOM 2487 O O . ARG A 1 304 ? -22.528 -11.207 -81.071 1.00 90.12 304 ARG A O 1
ATOM 2494 N N . THR A 1 305 ? -24.005 -10.071 -79.819 1.00 87.81 305 THR A N 1
ATOM 2495 C CA . THR A 1 305 ? -24.936 -9.739 -80.906 1.00 87.81 305 THR A CA 1
ATOM 2496 C C . THR A 1 305 ? -24.261 -8.891 -81.985 1.00 87.81 305 THR A C 1
ATOM 2498 O O . THR A 1 305 ? -24.325 -9.228 -83.163 1.00 87.81 305 THR A O 1
ATOM 2501 N N . ILE A 1 306 ? -23.537 -7.835 -81.599 1.00 89.81 306 ILE A N 1
ATOM 2502 C CA . ILE A 1 306 ? -22.765 -6.998 -82.531 1.00 89.81 306 ILE A CA 1
ATOM 2503 C C . ILE A 1 306 ? -21.712 -7.835 -83.256 1.00 89.81 306 ILE A C 1
ATOM 2505 O O . ILE A 1 306 ? -21.567 -7.723 -84.469 1.00 89.81 306 ILE A O 1
ATOM 2509 N N . SER A 1 307 ? -20.981 -8.680 -82.527 1.00 88.06 307 SER A N 1
ATOM 2510 C CA . SER A 1 307 ? -19.971 -9.562 -83.122 1.00 88.06 307 SER A CA 1
ATOM 2511 C C . SER A 1 307 ? -20.586 -10.519 -84.146 1.00 88.06 307 SER A C 1
ATOM 2513 O O . SER A 1 307 ? -20.033 -10.684 -85.231 1.00 88.06 307 SER A O 1
ATOM 2515 N N . PHE A 1 308 ? -21.755 -11.090 -83.841 1.00 88.31 308 PHE A N 1
ATOM 2516 C CA . PHE A 1 308 ? -22.509 -11.924 -84.774 1.00 88.31 308 PHE A CA 1
ATOM 2517 C C . PHE A 1 308 ? -22.914 -11.150 -86.034 1.00 88.31 308 PHE A C 1
ATOM 2519 O O . PHE A 1 308 ? -22.660 -11.621 -87.140 1.00 88.31 308 PHE A O 1
ATOM 2526 N N . PHE A 1 309 ? -23.480 -9.946 -85.890 1.00 86.69 309 PHE A N 1
ATOM 2527 C CA . PHE A 1 309 ? -23.855 -9.121 -87.042 1.00 86.69 309 PHE A CA 1
ATOM 2528 C C . PHE A 1 309 ? -22.648 -8.729 -87.899 1.00 86.69 309 PHE A C 1
ATOM 2530 O O . PHE A 1 309 ? -22.725 -8.824 -89.119 1.00 86.69 309 PHE A O 1
ATOM 2537 N N . LYS A 1 310 ? -21.513 -8.373 -87.287 1.00 87.69 310 LYS A N 1
ATOM 2538 C CA . LYS A 1 310 ? -20.268 -8.095 -88.024 1.00 87.69 310 LYS A CA 1
ATOM 2539 C C . LYS A 1 310 ? -19.779 -9.310 -88.810 1.00 87.69 310 LYS A C 1
ATOM 2541 O O . LYS A 1 310 ? -19.369 -9.167 -89.957 1.00 87.69 310 LYS A O 1
ATOM 2546 N N . ALA A 1 311 ? -19.827 -10.497 -88.206 1.00 84.00 311 ALA A N 1
ATOM 2547 C CA . ALA A 1 311 ? -19.464 -11.731 -88.894 1.00 84.00 311 ALA A CA 1
ATOM 2548 C C . ALA A 1 311 ? -20.412 -12.006 -90.071 1.00 84.00 311 ALA A C 1
ATOM 2550 O O . ALA A 1 311 ? -19.956 -12.302 -91.171 1.00 84.00 311 ALA A O 1
ATOM 2551 N N . TYR A 1 312 ? -21.721 -11.843 -89.869 1.00 84.50 312 TYR A N 1
ATOM 2552 C CA . TYR A 1 312 ? -22.714 -11.982 -90.932 1.00 84.50 312 TYR A CA 1
ATOM 2553 C C . TYR A 1 312 ? -22.481 -10.995 -92.089 1.00 84.50 312 TYR A C 1
ATOM 2555 O O . TYR A 1 312 ? -22.516 -11.398 -93.249 1.00 84.50 312 TYR A O 1
ATOM 2563 N N . GLU A 1 313 ? -22.194 -9.722 -91.799 1.00 79.50 313 GLU A N 1
ATOM 2564 C CA . GLU A 1 313 ? -21.875 -8.730 -92.832 1.00 79.50 313 GLU A CA 1
ATOM 2565 C C . GLU A 1 313 ? -20.612 -9.085 -93.620 1.00 79.50 313 GLU A C 1
ATOM 2567 O O . GLU A 1 313 ? -20.612 -8.947 -94.842 1.00 79.50 313 GLU A O 1
ATOM 2572 N N . PHE A 1 314 ? -19.570 -9.582 -92.948 1.00 82.19 314 PHE A N 1
ATOM 2573 C CA . PHE A 1 314 ? -18.343 -10.042 -93.598 1.00 82.19 314 PHE A CA 1
ATOM 2574 C C . PHE A 1 314 ? -18.625 -11.165 -94.607 1.00 82.19 314 PHE A C 1
ATOM 2576 O O . PHE A 1 314 ? -18.200 -11.085 -95.758 1.00 82.19 314 PHE A O 1
ATOM 2583 N N . PHE A 1 315 ? -19.419 -12.165 -94.214 1.00 76.69 315 PHE A N 1
ATOM 2584 C CA . PHE A 1 315 ? -19.803 -13.264 -95.106 1.00 76.69 315 PHE A CA 1
ATOM 2585 C C . PHE A 1 315 ? -20.748 -12.845 -96.240 1.00 76.69 315 PHE A C 1
ATOM 2587 O O . PHE A 1 315 ? -20.854 -13.561 -97.226 1.00 76.69 315 PHE A O 1
ATOM 2594 N N . ARG A 1 316 ? -21.434 -11.700 -96.135 1.00 74.88 316 ARG A N 1
ATOM 2595 C CA . ARG A 1 316 ? -22.314 -11.174 -97.195 1.00 74.88 316 ARG A CA 1
ATOM 2596 C C . ARG A 1 316 ? -21.566 -10.354 -98.257 1.00 74.88 316 ARG A C 1
ATOM 2598 O O . ARG A 1 316 ? -22.139 -10.058 -99.300 1.00 74.88 316 ARG A O 1
ATOM 2605 N N . GLN A 1 317 ? -20.341 -9.910 -97.971 1.00 63.25 317 GLN A N 1
ATOM 2606 C CA . GLN A 1 317 ? -19.510 -9.103 -98.881 1.00 63.25 317 GLN A CA 1
ATOM 2607 C C . GLN A 1 317 ? -18.492 -9.940 -99.679 1.00 63.25 317 GLN A C 1
ATOM 2609 O O . GLN A 1 317 ? -17.686 -9.374 -100.418 1.00 63.25 317 GLN A O 1
ATOM 2614 N N . THR A 1 318 ? -18.539 -11.266 -99.538 1.00 48.12 318 THR A N 1
ATOM 2615 C CA . THR A 1 318 ? -17.821 -12.250 -100.367 1.00 48.12 318 THR A CA 1
ATOM 2616 C C . THR A 1 318 ? -18.809 -12.975 -101.266 1.00 48.12 318 THR A C 1
ATOM 2618 O O . THR A 1 318 ? -18.402 -13.322 -102.395 1.00 48.12 318 THR A O 1
#

Sequence (318 aa):
MNEYDSVNRQALLAHLYDVRALELTKYKLTSELNYNANRINHLGYKLPLVKPNIIKKSMIAFFIAFLITLVPFVIYGIAESYEITDEVRVHMFLDDFDGFFLWRYREFDPLSDPYYVYIVPIQPAFNHYLLISVSLSAGAAVITAVIVCMLNLKKLSTYNRRKKEDEMRVCAELKQKQSLIQRNEKLNQELGELNKILAQNYAINLIPGQFRNVEGVCYLYEYLSTSRESFQSALINFNMNRLNINMQHMIQRQGEMLIQQYITNTRLSDMKNQNKAMLSKLCSIEQNTELAAKYAAMNEMNTRTISFFKAYEFFRQT

Foldseek 3Di:
DDPQVPDDLVVVLVLLVVLLVLQVLLVVLVVLLVVLVVLLVVAQDFDPFDADDQPVVLVVLLVVLLVVLVVVVVVVVVVLVPPFDDFDWDDPPPDDDDDDFDDDDDDDDPPDDDTTGDGDPDDPPVVVVSVVSVVVSVVRSVVSSVVSNVVSVVVNVVSVVSNVVRVVRSVVRVVVSVVSVVVSVVSVVVSVVSVVVSVVSCVVVSDPPVLSHNVSSVQLSVCSVPDPDGSVVSVVVVVVVVVVVVVVVVVVVVVVVVVVVVVVVVVVVVVVVVVVVVVVVVVVVVVVVVVVVVVVVVVVVVVVVVVVVVVVVVVVVD

pLDDT: mean 79.08, std 17.03, range [37.38, 96.25]

Secondary structure (DSSP, 8-state):
--TTTTS-HHHHHHHHHHHHHHHHHHHHHHHHHHHHHHHHHHSSPPP-PPPP-HHHHHHHHHHHHHHHHHHHHHHHHHHHTT-----EEE-TTT---------------TTSPPPEEE-----HHHHHHHHHHHHHHHHHHHHHHHHHHHHHHHHHHHHHHHHHHHHHHHHHHHHHHHHHHHHHHHHHHHHHHHHHHHHHHHHT--S-GGG-SHHHHHHHHHHHHH----HHHHHHHHHHHHHHHHHHHHHHHHHHHHHHHHHHHHHHHHHHHHHHHHHHHHHHHHHHHHHHHHHHHHHHHHHHHHHHHHHHHHHH--